Protein AF-A0AAV2BB29-F1 (afdb_monomer_lite)

Structure (mmCIF, N/CA/C/O backbone):
data_AF-A0AAV2BB29-F1
#
_entry.id   AF-A0AAV2BB29-F1
#
loop_
_atom_site.group_PDB
_atom_site.id
_atom_site.type_symbol
_atom_site.label_atom_id
_atom_site.label_alt_id
_atom_site.label_comp_id
_atom_site.label_asym_id
_atom_site.label_entity_id
_atom_site.label_seq_id
_atom_site.pdbx_PDB_ins_code
_atom_site.Cartn_x
_atom_site.Cartn_y
_atom_site.Cartn_z
_atom_site.occupancy
_atom_site.B_iso_or_equiv
_atom_site.auth_seq_id
_atom_site.auth_comp_id
_atom_site.auth_asym_id
_atom_site.auth_atom_id
_atom_site.pdbx_PDB_model_num
ATOM 1 N N . MET A 1 1 ? 27.535 -11.044 -21.512 1.00 34.28 1 MET A N 1
ATOM 2 C CA . MET A 1 1 ? 26.058 -11.058 -21.587 1.00 34.28 1 MET A CA 1
ATOM 3 C C . MET A 1 1 ? 25.574 -11.696 -20.294 1.00 34.28 1 MET A C 1
ATOM 5 O O . MET A 1 1 ? 25.872 -12.862 -20.089 1.00 34.28 1 MET A O 1
ATOM 9 N N . ILE A 1 2 ? 24.981 -10.942 -19.366 1.00 35.41 2 ILE A N 1
ATOM 10 C CA . ILE A 1 2 ? 24.492 -11.500 -18.094 1.00 35.41 2 ILE A CA 1
ATOM 11 C C . ILE A 1 2 ? 22.978 -11.338 -18.097 1.00 35.41 2 ILE A C 1
ATOM 13 O O . ILE A 1 2 ? 22.474 -10.237 -17.908 1.00 35.41 2 ILE A O 1
ATOM 17 N N . ALA A 1 3 ? 22.265 -12.432 -18.348 1.00 41.75 3 ALA A N 1
ATOM 18 C CA . ALA A 1 3 ? 20.858 -12.543 -18.003 1.00 41.75 3 ALA A CA 1
ATOM 19 C C . ALA A 1 3 ? 20.794 -13.305 -16.674 1.00 41.75 3 ALA A C 1
ATOM 21 O O . ALA A 1 3 ? 20.877 -14.530 -16.649 1.00 41.75 3 ALA A O 1
ATOM 22 N N . MET A 1 4 ? 20.719 -12.583 -15.554 1.00 41.94 4 MET A N 1
ATOM 23 C CA . MET A 1 4 ? 20.363 -13.191 -14.270 1.00 41.94 4 MET A CA 1
ATOM 24 C C . MET A 1 4 ? 18.850 -13.407 -14.274 1.00 41.94 4 MET A C 1
ATOM 26 O O . MET A 1 4 ? 18.083 -12.497 -13.971 1.00 41.94 4 MET A O 1
ATOM 30 N N . ALA A 1 5 ? 18.421 -14.602 -14.674 1.00 52.34 5 ALA A N 1
ATOM 31 C CA . ALA A 1 5 ? 17.042 -15.037 -14.508 1.00 52.34 5 ALA A CA 1
ATOM 32 C C . ALA A 1 5 ? 16.807 -15.341 -13.020 1.00 52.34 5 ALA A C 1
ATOM 34 O O . ALA A 1 5 ? 17.142 -16.421 -12.536 1.00 52.34 5 ALA A O 1
ATOM 35 N N . PHE A 1 6 ? 16.270 -14.374 -12.275 1.00 56.00 6 PHE A N 1
ATOM 36 C CA . PHE A 1 6 ? 15.734 -14.645 -10.943 1.00 56.00 6 PHE A CA 1
ATOM 37 C C . PHE A 1 6 ? 14.444 -15.448 -11.121 1.00 56.00 6 PHE A C 1
ATOM 39 O O . PHE A 1 6 ? 13.474 -14.960 -11.693 1.00 56.00 6 PHE A O 1
ATOM 46 N N . GLY A 1 7 ? 14.496 -16.719 -10.725 1.00 67.31 7 GLY A N 1
ATOM 47 C CA . GLY A 1 7 ? 13.443 -17.698 -10.963 1.00 67.31 7 GLY A CA 1
ATOM 48 C C . GLY A 1 7 ? 12.126 -17.383 -10.258 1.00 67.31 7 GLY A C 1
ATOM 49 O O . GLY A 1 7 ? 12.055 -16.609 -9.302 1.00 67.31 7 GLY A O 1
ATOM 50 N N . ASN A 1 8 ? 11.077 -18.035 -10.749 1.00 88.88 8 ASN A N 1
ATOM 51 C CA . ASN A 1 8 ? 9.743 -17.997 -10.177 1.00 88.88 8 ASN A CA 1
ATOM 52 C C . ASN A 1 8 ? 9.783 -18.407 -8.697 1.00 88.88 8 ASN A C 1
ATOM 54 O O . ASN A 1 8 ? 10.468 -19.364 -8.331 1.00 88.88 8 ASN A O 1
ATOM 58 N N . TYR A 1 9 ? 9.001 -17.732 -7.858 1.00 94.12 9 TYR A N 1
ATOM 59 C CA . TYR A 1 9 ? 8.837 -18.097 -6.455 1.00 94.12 9 TYR A CA 1
ATOM 60 C C . TYR A 1 9 ? 7.368 -18.087 -6.053 1.00 94.12 9 TYR A C 1
ATOM 62 O O . TYR A 1 9 ? 6.532 -17.409 -6.649 1.00 94.12 9 TYR A O 1
ATOM 70 N N . ALA A 1 10 ? 7.065 -18.836 -5.002 1.00 96.25 10 ALA A N 1
ATOM 71 C CA . ALA A 1 10 ? 5.779 -18.817 -4.336 1.00 96.25 10 ALA A CA 1
ATOM 72 C C . ALA A 1 10 ? 6.010 -19.051 -2.846 1.00 96.25 10 ALA A C 1
ATOM 74 O O . ALA A 1 10 ? 6.731 -19.975 -2.471 1.00 96.25 10 ALA A O 1
ATOM 75 N N . PHE A 1 11 ? 5.396 -18.236 -1.997 1.00 97.56 11 PHE A N 1
ATOM 76 C CA . PHE A 1 11 ? 5.398 -18.468 -0.558 1.00 97.56 11 PHE A CA 1
ATOM 77 C C . PHE A 1 11 ? 4.044 -18.126 0.043 1.00 97.56 11 PHE A C 1
ATOM 79 O O . PHE A 1 11 ? 3.275 -17.329 -0.497 1.00 97.56 11 PHE A O 1
ATOM 86 N N . ASN A 1 12 ? 3.762 -18.731 1.190 1.00 98.06 12 ASN A N 1
ATOM 87 C CA . ASN A 1 12 ? 2.649 -18.350 2.037 1.00 98.06 12 ASN A CA 1
ATOM 88 C C . ASN A 1 12 ? 2.961 -18.678 3.499 1.00 98.06 12 ASN A C 1
ATOM 90 O O . ASN A 1 12 ? 3.695 -19.624 3.780 1.00 98.06 12 ASN A O 1
ATOM 94 N N . TYR A 1 13 ? 2.417 -17.885 4.415 1.00 98.12 13 TYR A N 1
ATOM 95 C CA . TYR A 1 13 ? 2.442 -18.165 5.847 1.00 98.12 13 TYR A CA 1
ATOM 96 C C . TYR A 1 13 ? 1.194 -17.602 6.527 1.00 98.12 13 TYR A C 1
ATOM 98 O O . TYR A 1 13 ? 0.561 -16.667 6.029 1.00 98.12 13 TYR A O 1
ATOM 106 N N . GLY A 1 14 ? 0.879 -18.150 7.700 1.00 97.38 14 GLY A N 1
ATOM 107 C CA . GLY A 1 14 ? -0.168 -17.665 8.590 1.00 97.38 14 GLY A CA 1
ATOM 108 C C . GLY A 1 14 ? 0.278 -17.763 10.047 1.00 97.38 14 GLY A C 1
ATOM 109 O O . GLY A 1 14 ? 0.838 -18.775 10.458 1.00 97.38 14 GLY A O 1
ATOM 110 N N . ILE A 1 15 ? 0.031 -16.710 10.815 1.00 97.62 15 ILE A N 1
ATOM 111 C CA . ILE A 1 15 ? 0.336 -16.585 12.239 1.00 97.62 15 ILE A CA 1
ATOM 112 C C . ILE A 1 15 ? -0.990 -16.443 12.980 1.00 97.62 15 ILE A C 1
ATOM 114 O O . ILE A 1 15 ? -1.862 -15.683 12.555 1.00 97.62 15 ILE A O 1
ATOM 118 N N . LYS A 1 16 ? -1.125 -17.168 14.088 1.00 96.50 16 LYS A N 1
ATOM 119 C CA . LYS A 1 16 ? -2.191 -17.002 15.078 1.00 96.50 16 LYS A CA 1
ATOM 120 C C . LYS A 1 16 ? -1.518 -16.810 16.428 1.00 96.50 16 LYS A C 1
ATOM 122 O O . LYS A 1 16 ? -0.671 -17.623 16.788 1.00 96.50 16 LYS A O 1
ATOM 127 N N . ASP A 1 17 ? -1.867 -15.752 17.144 1.00 93.56 17 ASP A N 1
ATOM 128 C CA . ASP A 1 17 ? -1.231 -15.407 18.425 1.00 93.56 17 ASP A CA 1
ATOM 129 C C . ASP A 1 17 ? -1.767 -16.216 19.623 1.00 93.56 17 ASP A C 1
ATOM 131 O O . ASP A 1 17 ? -1.232 -16.129 20.723 1.00 93.56 17 ASP A O 1
ATOM 135 N N . GLY A 1 18 ? -2.821 -17.011 19.410 1.00 92.31 18 GLY A N 1
ATOM 136 C CA . GLY A 1 18 ? -3.502 -17.789 20.447 1.00 92.31 18 GLY A CA 1
ATOM 137 C C . GLY A 1 18 ? -4.554 -17.005 21.240 1.00 92.31 18 GLY A C 1
ATOM 138 O O . GLY A 1 18 ? -5.350 -17.624 21.941 1.00 92.31 18 GLY A O 1
ATOM 139 N N . LEU A 1 19 ? -4.610 -15.680 21.088 1.00 92.88 19 LEU A N 1
ATOM 140 C CA . LEU A 1 19 ? -5.618 -14.796 21.680 1.00 92.88 19 LEU A CA 1
ATOM 141 C C . LEU A 1 19 ? -6.751 -14.476 20.695 1.00 92.88 19 LEU A C 1
ATOM 143 O O . LEU A 1 19 ? -7.840 -14.097 21.112 1.00 92.88 19 LEU A O 1
ATOM 147 N N . GLY A 1 20 ? -6.523 -14.681 19.398 1.00 91.00 20 GLY A N 1
ATOM 148 C CA . GLY A 1 20 ? -7.528 -14.533 18.345 1.00 91.00 20 GLY A CA 1
ATOM 149 C C . GLY A 1 20 ? -7.071 -13.655 17.186 1.00 91.00 20 GLY A C 1
ATOM 150 O O . GLY A 1 20 ? -7.707 -13.688 16.131 1.00 91.00 20 GLY A O 1
ATOM 151 N N . ALA A 1 21 ? -5.955 -12.932 17.329 1.00 96.94 21 ALA A N 1
ATOM 152 C CA . ALA A 1 21 ? -5.396 -12.159 16.234 1.00 96.94 21 ALA A CA 1
ATOM 153 C C . ALA A 1 21 ? -4.692 -13.078 15.229 1.00 96.94 21 ALA A C 1
ATOM 155 O O . ALA A 1 21 ? -4.048 -14.080 15.573 1.00 96.94 21 ALA A O 1
ATOM 156 N N . THR A 1 22 ? -4.815 -12.732 13.951 1.00 98.06 22 THR A N 1
ATOM 157 C CA . THR A 1 22 ? -4.237 -13.498 12.851 1.00 98.06 22 THR A CA 1
ATOM 158 C C . THR A 1 22 ? -3.546 -12.593 11.844 1.00 98.06 22 THR A C 1
ATOM 160 O O . THR A 1 22 ? -3.988 -11.479 11.566 1.00 98.06 22 THR A O 1
ATOM 163 N N . ASN A 1 23 ? -2.458 -13.090 11.266 1.00 97.88 23 ASN A N 1
ATOM 164 C CA . ASN A 1 23 ? -1.746 -12.428 10.182 1.00 97.88 23 ASN A CA 1
ATOM 165 C C . ASN A 1 23 ? -1.412 -13.455 9.106 1.00 97.88 23 ASN A C 1
ATOM 167 O O . ASN A 1 23 ? -0.937 -14.537 9.437 1.00 97.88 23 ASN A O 1
ATOM 171 N N . SER A 1 24 ? -1.634 -13.153 7.832 1.00 98.31 24 SER A N 1
ATOM 172 C CA . SER A 1 24 ? -1.199 -14.037 6.754 1.00 98.31 24 SER A CA 1
ATOM 173 C C . SER A 1 24 ? -0.670 -13.263 5.560 1.00 98.31 24 SER A C 1
ATOM 175 O O . SER A 1 24 ? -1.075 -12.129 5.297 1.00 98.31 24 SER A O 1
ATOM 177 N N . ARG A 1 25 ? 0.237 -13.893 4.814 1.00 98.50 25 ARG A N 1
ATOM 178 C CA . ARG A 1 25 ? 0.701 -13.400 3.518 1.00 98.50 25 ARG A CA 1
ATOM 179 C C . ARG A 1 25 ? 0.834 -14.564 2.557 1.00 98.50 25 ARG A C 1
ATOM 181 O O . ARG A 1 25 ? 1.309 -15.627 2.944 1.00 98.50 25 ARG A O 1
ATOM 188 N N . ALA A 1 26 ? 0.472 -14.337 1.306 1.00 98.38 26 ALA A N 1
ATOM 189 C CA . ALA A 1 26 ? 0.782 -15.221 0.196 1.00 98.38 26 ALA A CA 1
ATOM 190 C C . ALA A 1 26 ? 1.258 -14.378 -0.983 1.00 98.38 26 ALA A C 1
ATOM 192 O O . ALA A 1 26 ? 0.691 -13.324 -1.252 1.00 98.38 26 ALA A O 1
ATOM 193 N N . GLU A 1 27 ? 2.292 -14.819 -1.685 1.00 98.31 27 GLU A N 1
ATOM 194 C CA . GLU A 1 27 ? 2.804 -14.117 -2.857 1.00 98.31 27 GLU A CA 1
ATOM 195 C C . GLU A 1 27 ? 3.398 -15.110 -3.843 1.00 98.31 27 GLU A C 1
ATOM 197 O O . GLU A 1 27 ? 4.039 -16.089 -3.453 1.00 98.31 27 GLU A O 1
ATOM 202 N N . VAL A 1 28 ? 3.195 -14.834 -5.125 1.00 97.25 28 VAL A N 1
ATOM 203 C CA . VAL A 1 28 ? 3.894 -15.506 -6.212 1.00 97.25 28 VAL A CA 1
ATOM 204 C C . VAL A 1 28 ? 4.577 -14.466 -7.084 1.00 97.25 28 VAL A C 1
ATOM 206 O O . VAL A 1 28 ? 3.997 -13.414 -7.371 1.00 97.25 28 VAL A O 1
ATOM 209 N N . GLY A 1 29 ? 5.799 -14.774 -7.501 1.00 96.12 29 GLY A N 1
ATOM 210 C CA . GLY A 1 29 ? 6.559 -13.990 -8.459 1.00 96.12 29 GLY A CA 1
ATOM 211 C C . GLY A 1 29 ? 7.016 -14.840 -9.635 1.00 96.12 29 GLY A C 1
ATOM 212 O O . GLY A 1 29 ? 7.245 -16.043 -9.492 1.00 96.12 29 GLY A O 1
ATOM 213 N N . ASP A 1 30 ? 7.129 -14.221 -10.804 1.00 92.31 30 ASP A N 1
ATOM 214 C CA . ASP A 1 30 ? 7.622 -14.865 -12.020 1.00 92.31 30 ASP A CA 1
ATOM 215 C C . ASP A 1 30 ? 9.003 -14.338 -12.444 1.00 92.31 30 ASP A C 1
ATOM 217 O O . ASP A 1 30 ? 9.523 -13.359 -11.901 1.00 92.31 30 ASP A O 1
ATOM 221 N N . ALA A 1 31 ? 9.593 -14.993 -13.445 1.00 90.25 31 ALA A N 1
ATOM 222 C CA . ALA A 1 31 ? 10.888 -14.618 -14.011 1.00 90.25 31 ALA A CA 1
ATOM 223 C C . ALA A 1 31 ? 10.908 -13.239 -14.705 1.00 90.25 31 ALA A C 1
ATOM 225 O O . ALA A 1 31 ? 11.985 -12.715 -14.983 1.00 90.25 31 ALA A O 1
ATOM 226 N N . HIS A 1 32 ? 9.746 -12.633 -14.969 1.00 89.12 32 HIS A N 1
ATOM 227 C CA . HIS A 1 32 ? 9.625 -11.289 -15.546 1.00 89.12 32 HIS A CA 1
ATOM 228 C C . HIS A 1 32 ? 9.509 -10.210 -14.464 1.00 89.12 32 HIS A C 1
ATOM 230 O O . HIS A 1 32 ? 9.143 -9.072 -14.754 1.00 89.12 32 HIS A O 1
ATOM 236 N N . ALA A 1 33 ? 9.820 -10.562 -13.213 1.00 88.31 33 ALA A N 1
ATOM 237 C CA . ALA A 1 33 ? 9.687 -9.694 -12.057 1.00 88.31 33 ALA A CA 1
ATOM 238 C C . ALA A 1 33 ? 8.249 -9.192 -11.832 1.00 88.31 33 ALA A C 1
ATOM 240 O O . ALA A 1 33 ? 8.074 -8.176 -11.150 1.00 88.31 33 ALA A O 1
ATOM 241 N N . ASN A 1 34 ? 7.229 -9.908 -12.316 1.00 94.69 34 ASN A N 1
ATOM 242 C CA . ASN A 1 34 ? 5.854 -9.665 -11.898 1.00 94.69 34 ASN A CA 1
ATOM 243 C C . ASN A 1 34 ? 5.615 -10.327 -10.541 1.00 94.69 34 ASN A C 1
ATOM 245 O O . ASN A 1 34 ? 6.155 -11.399 -10.264 1.00 94.69 34 ASN A O 1
ATOM 249 N N . LYS A 1 35 ? 4.797 -9.702 -9.693 1.00 96.75 35 LYS A N 1
ATOM 250 C CA . LYS A 1 35 ? 4.389 -10.233 -8.388 1.00 96.75 35 LYS A CA 1
ATOM 251 C C . LYS A 1 35 ? 2.893 -10.069 -8.213 1.00 96.75 35 LYS A C 1
ATOM 253 O O . LYS A 1 35 ? 2.339 -9.023 -8.546 1.00 96.75 35 LYS A O 1
ATOM 258 N N . LYS A 1 36 ? 2.245 -11.066 -7.627 1.00 97.75 36 LYS A N 1
ATOM 259 C CA . LYS A 1 36 ? 0.875 -10.942 -7.124 1.00 97.75 36 LYS A CA 1
ATOM 260 C C . LYS A 1 36 ? 0.775 -11.598 -5.763 1.00 97.75 36 LYS A C 1
ATOM 262 O O . LYS A 1 36 ? 1.371 -12.651 -5.536 1.00 97.75 36 LYS A O 1
ATOM 267 N N . GLY A 1 37 ? 0.012 -10.999 -4.869 1.00 98.25 37 GLY A N 1
ATOM 268 C CA . GLY A 1 37 ? -0.097 -11.526 -3.525 1.00 98.25 37 GLY A CA 1
ATOM 269 C C . GLY A 1 37 ? -1.264 -10.969 -2.745 1.00 98.25 37 GLY A C 1
ATOM 270 O O . GLY A 1 37 ? -2.008 -10.098 -3.199 1.00 98.25 37 GLY A O 1
ATOM 271 N N . THR A 1 38 ? -1.412 -11.528 -1.557 1.00 98.44 38 THR A N 1
ATOM 272 C CA . THR A 1 38 ? -2.426 -11.160 -0.586 1.00 98.44 38 THR A CA 1
ATOM 273 C C . THR A 1 38 ? -1.792 -11.016 0.781 1.00 98.44 38 THR A C 1
ATOM 275 O O . THR A 1 38 ? -0.954 -11.833 1.164 1.00 98.44 38 THR A O 1
ATOM 278 N N . TYR A 1 39 ? -2.240 -10.027 1.539 1.00 98.25 39 TYR A N 1
ATOM 279 C CA . TYR A 1 39 ? -1.898 -9.850 2.943 1.00 98.25 39 TYR A CA 1
ATOM 280 C C . TYR A 1 39 ? -3.173 -9.700 3.769 1.00 98.25 39 TYR A C 1
ATOM 282 O O . TYR A 1 39 ? -4.084 -8.989 3.345 1.00 98.25 39 TYR A O 1
ATOM 290 N N . THR A 1 40 ? -3.254 -10.347 4.930 1.00 98.12 40 THR A N 1
ATOM 291 C CA . THR A 1 40 ? -4.390 -10.209 5.847 1.00 98.12 40 THR A CA 1
ATOM 292 C C . THR A 1 40 ? -3.928 -9.959 7.272 1.00 98.12 40 THR A C 1
ATOM 294 O O . THR A 1 40 ? -3.038 -10.648 7.759 1.00 98.12 40 THR A O 1
ATOM 297 N N . ILE A 1 41 ? -4.603 -9.049 7.964 1.00 97.44 41 ILE A N 1
ATOM 298 C CA . ILE A 1 41 ? -4.564 -8.906 9.421 1.00 97.44 41 ILE A CA 1
ATOM 299 C C . ILE A 1 41 ? -6.002 -9.015 9.914 1.00 97.44 41 ILE A C 1
ATOM 301 O O . ILE A 1 41 ? -6.885 -8.388 9.333 1.00 97.44 41 ILE A O 1
ATOM 305 N N . ALA A 1 42 ? -6.232 -9.783 10.970 1.00 97.56 42 ALA A N 1
ATOM 306 C CA . ALA A 1 42 ? -7.437 -9.689 11.782 1.00 97.56 42 ALA A CA 1
ATOM 307 C C . ALA A 1 42 ? -7.023 -9.555 13.246 1.00 97.56 42 ALA A C 1
ATOM 309 O O . ALA A 1 42 ? -6.132 -10.271 13.699 1.00 97.56 42 ALA A O 1
ATOM 310 N N . ASP A 1 43 ? -7.645 -8.629 13.953 1.00 97.25 43 ASP A N 1
ATOM 311 C CA . ASP A 1 43 ? -7.411 -8.338 15.359 1.00 97.25 43 ASP A CA 1
ATOM 312 C C . ASP A 1 43 ? -8.533 -8.955 16.209 1.00 97.25 43 ASP A C 1
ATOM 314 O O . ASP A 1 43 ? -9.601 -9.319 15.703 1.00 97.25 43 ASP A O 1
ATOM 318 N N . ILE A 1 44 ? -8.293 -9.092 17.509 1.00 96.19 44 ILE A N 1
ATOM 319 C CA . ILE A 1 44 ? -9.212 -9.751 18.448 1.00 96.19 44 ILE A CA 1
ATOM 320 C C . ILE A 1 44 ? -10.545 -9.003 18.600 1.00 96.19 44 ILE A C 1
ATOM 322 O O . ILE A 1 44 ? -11.575 -9.606 18.891 1.00 96.19 44 ILE A O 1
ATOM 326 N N . ASP A 1 45 ? -10.540 -7.693 18.361 1.00 94.56 45 ASP A N 1
ATOM 327 C CA . ASP A 1 45 ? -11.720 -6.826 18.420 1.00 94.56 45 ASP A CA 1
ATOM 328 C C . ASP A 1 45 ? -12.585 -6.872 17.142 1.00 94.56 45 ASP A C 1
ATOM 330 O O . ASP A 1 45 ? -13.558 -6.127 17.017 1.00 94.56 45 ASP A O 1
ATOM 334 N N . GLY A 1 46 ? -12.253 -7.750 16.189 1.00 94.56 46 GLY A N 1
ATOM 335 C CA . GLY A 1 46 ? -12.980 -7.916 14.931 1.00 94.56 46 GLY A CA 1
ATOM 336 C C . GLY A 1 46 ? -12.564 -6.938 13.831 1.00 94.56 46 GLY A C 1
ATOM 337 O O . GLY A 1 46 ? -13.110 -7.006 12.721 1.00 94.56 46 GLY A O 1
ATOM 338 N N . ARG A 1 47 ? -11.591 -6.048 14.080 1.00 97.38 47 ARG A N 1
ATOM 339 C CA . ARG A 1 47 ? -10.961 -5.277 13.003 1.00 97.38 47 ARG A CA 1
ATOM 340 C C . ARG A 1 47 ? -10.178 -6.205 12.086 1.00 97.38 47 ARG A C 1
ATOM 342 O O . ARG A 1 47 ? -9.503 -7.129 12.525 1.00 97.38 47 ARG A O 1
ATOM 349 N N . ALA A 1 48 ? -10.257 -5.952 10.793 1.00 97.44 48 ALA A N 1
ATOM 350 C CA . ALA A 1 48 ? -9.612 -6.742 9.774 1.00 97.44 48 ALA A CA 1
ATOM 351 C C . ALA A 1 48 ? -9.231 -5.881 8.575 1.00 97.44 48 ALA A C 1
ATOM 353 O O . ALA A 1 48 ? -9.965 -4.984 8.150 1.00 97.44 48 ALA A O 1
ATOM 354 N N . ARG A 1 49 ? -8.093 -6.231 7.982 1.00 98.00 49 ARG A N 1
ATOM 355 C CA . ARG A 1 49 ? -7.604 -5.689 6.723 1.00 98.00 49 ARG A CA 1
ATOM 356 C C . ARG A 1 49 ? -7.181 -6.829 5.817 1.00 98.00 49 ARG A C 1
ATOM 358 O O . ARG A 1 49 ? -6.421 -7.702 6.222 1.00 98.00 49 ARG A O 1
ATOM 365 N N . ARG A 1 50 ? -7.602 -6.772 4.559 1.00 98.00 50 ARG A N 1
ATOM 366 C CA . ARG A 1 50 ? -7.074 -7.591 3.469 1.00 98.00 50 ARG A CA 1
ATOM 367 C C . ARG A 1 50 ? -6.548 -6.693 2.362 1.00 98.00 50 ARG A C 1
ATOM 369 O O . ARG A 1 50 ? -7.243 -5.773 1.950 1.00 98.00 50 ARG A O 1
ATOM 376 N N . VAL A 1 51 ? -5.356 -6.981 1.864 1.00 98.44 51 VAL A N 1
ATOM 377 C CA . VAL A 1 51 ? -4.751 -6.301 0.718 1.00 98.44 51 VAL A CA 1
ATOM 378 C C . VAL A 1 51 ? -4.525 -7.329 -0.375 1.00 98.44 51 VAL A C 1
ATOM 380 O O . VAL A 1 51 ? -3.780 -8.278 -0.159 1.00 98.44 51 VAL A O 1
ATOM 383 N N . ASP A 1 52 ? -5.150 -7.142 -1.530 1.00 98.31 52 ASP A N 1
ATOM 384 C CA . ASP A 1 52 ? -4.873 -7.896 -2.753 1.00 98.31 52 ASP A CA 1
ATOM 385 C C . ASP A 1 52 ? -4.027 -6.990 -3.667 1.00 98.3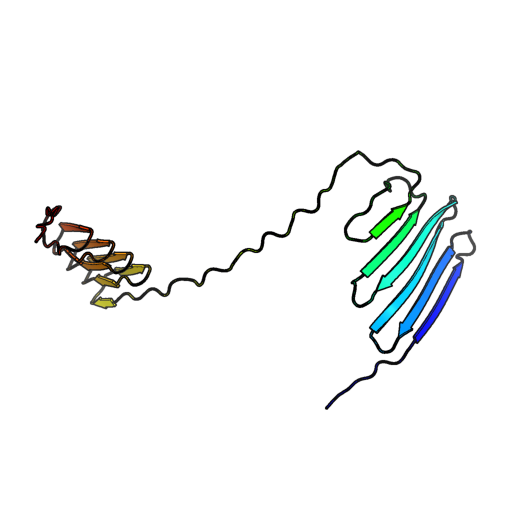1 52 ASP A C 1
ATOM 387 O O . ASP A 1 52 ? -4.439 -5.863 -3.945 1.00 98.31 52 ASP A O 1
ATOM 391 N N . TYR A 1 53 ? -2.841 -7.423 -4.104 1.00 98.19 53 TYR A N 1
ATOM 392 C CA . TYR A 1 53 ? -1.915 -6.570 -4.864 1.00 98.19 53 TYR A CA 1
ATOM 393 C C . TYR A 1 53 ? -1.301 -7.257 -6.083 1.00 98.19 53 TYR A C 1
ATOM 395 O O . TYR A 1 53 ? -1.119 -8.477 -6.119 1.00 98.19 53 TYR A O 1
ATOM 403 N N . VAL A 1 54 ? -0.940 -6.435 -7.069 1.00 98.00 54 VAL A N 1
ATOM 404 C CA . VAL A 1 54 ? -0.192 -6.806 -8.272 1.00 98.00 54 VAL A CA 1
ATOM 405 C C . VAL A 1 54 ? 0.902 -5.772 -8.536 1.00 98.00 54 VAL A C 1
ATOM 407 O O . VAL A 1 54 ? 0.678 -4.568 -8.423 1.00 98.00 54 VAL A O 1
ATOM 410 N N . ALA A 1 55 ? 2.089 -6.249 -8.885 1.00 96.81 55 ALA A N 1
ATOM 411 C CA . ALA A 1 55 ? 3.202 -5.452 -9.374 1.00 96.81 55 ALA A CA 1
ATOM 412 C C . ALA A 1 55 ? 3.649 -6.046 -10.709 1.00 96.81 55 ALA A C 1
ATOM 414 O O . ALA A 1 55 ? 4.121 -7.180 -10.743 1.00 96.81 55 ALA A O 1
ATOM 415 N N . ASP A 1 56 ? 3.480 -5.303 -11.794 1.00 95.19 56 ASP A N 1
ATOM 416 C CA . ASP A 1 56 ? 3.849 -5.717 -13.149 1.00 95.19 56 ASP A CA 1
ATOM 417 C C . ASP A 1 56 ? 4.266 -4.490 -13.983 1.00 95.19 56 ASP A C 1
ATOM 419 O O . ASP A 1 56 ? 4.516 -3.409 -13.441 1.00 95.19 56 ASP A O 1
ATOM 423 N N . GLY A 1 57 ? 4.329 -4.639 -15.309 1.00 92.19 57 GLY A N 1
ATOM 424 C CA . GLY A 1 57 ? 4.648 -3.547 -16.236 1.00 92.19 57 GLY A CA 1
ATOM 425 C C . GLY A 1 57 ? 3.695 -2.342 -16.187 1.00 92.19 57 GLY A C 1
ATOM 426 O O . GLY A 1 57 ? 4.052 -1.278 -16.685 1.00 92.19 57 GLY A O 1
ATOM 427 N N . HIS A 1 58 ? 2.518 -2.463 -15.565 1.00 92.75 58 HIS A N 1
ATOM 428 C CA . HIS A 1 58 ? 1.583 -1.354 -15.343 1.00 92.75 58 HIS A CA 1
ATOM 429 C C . HIS A 1 58 ? 1.768 -0.676 -13.975 1.00 92.75 58 HIS A C 1
ATOM 431 O O . HIS A 1 58 ? 0.948 0.154 -13.580 1.00 92.75 58 HIS A O 1
ATOM 437 N N . GLY A 1 59 ? 2.833 -1.017 -13.245 1.00 94.38 59 GLY A N 1
ATOM 438 C CA . GLY A 1 59 ? 3.125 -0.496 -11.916 1.00 94.38 59 GLY A CA 1
ATOM 439 C C . GLY A 1 59 ? 2.462 -1.295 -10.792 1.00 94.38 59 GLY A C 1
ATOM 440 O O . GLY A 1 59 ? 1.890 -2.369 -10.993 1.00 94.38 59 GLY A O 1
ATOM 441 N N . PHE A 1 60 ? 2.572 -0.768 -9.573 1.00 96.44 60 PHE A N 1
ATOM 442 C CA . PHE A 1 60 ? 1.977 -1.370 -8.383 1.00 96.44 60 PHE A CA 1
ATOM 443 C C . PHE A 1 60 ? 0.519 -0.935 -8.227 1.00 96.44 60 PHE A C 1
ATOM 445 O O . PHE A 1 60 ? 0.216 0.257 -8.236 1.00 96.44 60 PHE A O 1
ATOM 452 N N . ARG A 1 61 ? -0.379 -1.904 -8.058 1.00 97.62 61 ARG A N 1
ATOM 453 C CA . ARG A 1 61 ? -1.812 -1.692 -7.824 1.00 97.62 61 ARG A CA 1
ATOM 454 C C . ARG A 1 61 ? -2.262 -2.560 -6.663 1.00 97.62 61 ARG A C 1
ATOM 456 O O . ARG A 1 61 ? -1.862 -3.722 -6.565 1.00 97.62 61 ARG A O 1
ATOM 463 N N . ALA A 1 62 ? -3.120 -2.015 -5.810 1.00 97.38 62 ALA A N 1
ATOM 464 C CA . ALA A 1 62 ? -3.628 -2.727 -4.646 1.00 97.38 62 ALA A CA 1
ATOM 465 C C . ALA A 1 62 ? -5.114 -2.453 -4.415 1.00 97.38 62 ALA A C 1
ATOM 467 O O . ALA A 1 62 ? -5.617 -1.369 -4.691 1.00 97.38 62 ALA A O 1
ATOM 468 N N . THR A 1 63 ? -5.814 -3.438 -3.870 1.00 97.69 63 THR A N 1
ATOM 469 C CA . THR A 1 63 ? -7.155 -3.285 -3.307 1.00 97.69 63 THR A CA 1
ATOM 470 C C . THR A 1 63 ? -7.089 -3.630 -1.830 1.00 97.69 63 THR A C 1
ATOM 472 O O . THR A 1 63 ? -6.769 -4.758 -1.463 1.00 97.69 63 THR A O 1
ATOM 475 N N . VAL A 1 64 ? -7.388 -2.656 -0.981 1.00 97.56 64 VAL A N 1
ATOM 476 C CA . VAL A 1 64 ? -7.447 -2.779 0.472 1.00 97.56 64 VAL A CA 1
ATOM 477 C C . VAL A 1 64 ? -8.909 -2.874 0.881 1.00 97.56 64 VAL A C 1
ATOM 479 O O . VAL A 1 64 ? -9.686 -1.967 0.613 1.00 97.56 64 VAL A O 1
ATOM 482 N N . LYS A 1 65 ? -9.290 -3.952 1.556 1.00 97.19 65 LYS A N 1
ATOM 483 C CA . LYS A 1 65 ? -10.594 -4.122 2.204 1.00 97.19 65 LYS A CA 1
ATOM 484 C C . LYS A 1 65 ? -10.372 -4.015 3.702 1.00 97.19 65 LYS A C 1
ATOM 486 O O . LYS A 1 65 ? -9.583 -4.790 4.238 1.00 97.19 65 LYS A O 1
ATOM 491 N N . THR A 1 66 ? -11.004 -3.052 4.360 1.00 96.88 66 THR A N 1
ATOM 492 C CA . THR A 1 66 ? -10.747 -2.748 5.774 1.00 96.88 66 THR A CA 1
ATOM 493 C C . THR A 1 66 ? -12.019 -2.305 6.489 1.00 96.88 66 THR A C 1
ATOM 495 O O . THR A 1 66 ? -12.863 -1.649 5.889 1.00 96.88 66 THR A O 1
ATOM 498 N N . ASN A 1 67 ? -12.159 -2.653 7.767 1.00 94.94 67 ASN A N 1
ATOM 499 C CA . ASN A 1 67 ? -13.173 -2.105 8.681 1.00 94.94 67 ASN A CA 1
ATOM 500 C C . ASN A 1 67 ? -12.521 -1.352 9.856 1.00 94.94 67 ASN A C 1
ATOM 502 O O . ASN A 1 67 ? -13.126 -1.200 10.913 1.00 94.94 67 ASN A O 1
ATOM 506 N N . GLU A 1 68 ? -11.279 -0.895 9.693 1.00 91.88 68 GLU A N 1
ATOM 507 C CA . GLU A 1 68 ? -10.587 -0.103 10.708 1.00 91.88 68 GLU A CA 1
ATOM 508 C C . GLU A 1 68 ? -11.135 1.338 10.775 1.00 91.88 68 GLU A C 1
ATOM 510 O O . GLU A 1 68 ? -11.183 2.019 9.740 1.00 91.88 68 GLU A O 1
ATOM 515 N N . PRO A 1 69 ? -11.516 1.839 11.966 1.00 89.81 69 PRO A N 1
ATOM 516 C CA . PRO A 1 69 ? -11.939 3.225 12.143 1.00 89.81 69 PRO A CA 1
ATOM 517 C C . PRO A 1 69 ? -10.912 4.223 11.596 1.00 89.81 69 PRO A C 1
ATOM 519 O O . PRO A 1 69 ? -9.706 4.036 11.741 1.00 89.81 69 PRO A O 1
ATOM 522 N N . GLY A 1 70 ? -11.392 5.295 10.962 1.00 87.81 70 GLY A N 1
ATOM 523 C CA . GLY A 1 70 ? -10.530 6.314 10.350 1.00 87.81 70 GLY A CA 1
ATOM 524 C C . GLY A 1 70 ? -10.034 5.976 8.938 1.00 87.81 70 GLY A C 1
ATOM 525 O O . GLY A 1 70 ? -9.322 6.781 8.343 1.00 87.81 70 GLY A O 1
ATOM 526 N N . THR A 1 71 ? -10.428 4.835 8.361 1.00 87.81 71 THR A N 1
ATOM 527 C CA . THR A 1 71 ? -10.148 4.518 6.951 1.00 87.81 71 THR A CA 1
ATOM 528 C C . THR A 1 71 ? -11.330 4.903 6.068 1.00 87.81 71 THR A C 1
ATOM 530 O O . THR A 1 71 ? -12.368 4.263 6.112 1.00 87.81 71 THR A O 1
ATOM 533 N N . ALA A 1 72 ? -11.202 5.948 5.257 1.00 89.25 72 ALA A N 1
ATOM 534 C CA . ALA A 1 72 ? -12.242 6.340 4.309 1.00 89.25 72 ALA A CA 1
ATOM 535 C C . ALA A 1 72 ? -12.163 5.538 3.004 1.00 89.25 72 ALA A C 1
ATOM 537 O O . ALA A 1 72 ? -11.063 5.249 2.519 1.00 89.25 72 ALA A O 1
ATOM 538 N N . ALA A 1 73 ? -13.314 5.258 2.387 1.00 88.81 73 ALA A N 1
ATOM 539 C CA . ALA A 1 73 ? -13.335 4.775 1.009 1.00 88.81 73 ALA A CA 1
ATOM 540 C C . ALA A 1 73 ? -12.663 5.800 0.075 1.00 88.81 73 ALA A C 1
ATOM 542 O O . ALA A 1 73 ? -13.022 6.978 0.074 1.00 88.81 73 ALA A O 1
ATOM 543 N N . SER A 1 74 ? -11.651 5.374 -0.681 1.00 89.00 74 SER A N 1
ATOM 544 C CA . SER A 1 74 ? -10.836 6.266 -1.517 1.00 89.00 74 SER A CA 1
ATOM 545 C C . SER A 1 74 ? -10.054 5.488 -2.583 1.00 89.00 74 SER A C 1
ATOM 547 O O . SER A 1 74 ? -9.959 4.264 -2.518 1.00 89.00 74 SER A O 1
ATOM 549 N N . ALA A 1 75 ? -9.507 6.187 -3.581 1.00 90.06 75 ALA A N 1
ATOM 550 C CA . ALA A 1 75 ? -8.716 5.593 -4.665 1.00 90.06 75 ALA A CA 1
ATOM 551 C C . ALA A 1 75 ? -7.384 6.338 -4.929 1.00 90.06 75 ALA A C 1
ATOM 553 O O . ALA A 1 75 ? -7.117 6.731 -6.069 1.00 90.06 75 ALA A O 1
ATOM 554 N N . PRO A 1 76 ? -6.552 6.618 -3.905 1.00 85.12 76 PRO A N 1
ATOM 555 C CA . PRO A 1 76 ? -5.298 7.336 -4.110 1.00 85.12 76 PRO A CA 1
ATOM 556 C C . PRO A 1 76 ? -4.298 6.488 -4.905 1.00 85.12 76 PRO A C 1
ATOM 558 O O . PRO A 1 76 ? -4.123 5.309 -4.618 1.00 85.12 76 PRO A O 1
ATOM 561 N N . ALA A 1 77 ? -3.602 7.100 -5.869 1.00 83.38 77 ALA A N 1
ATOM 562 C CA . ALA A 1 77 ? -2.395 6.551 -6.503 1.00 83.38 77 ALA A CA 1
ATOM 563 C C . ALA A 1 77 ? -2.453 5.033 -6.822 1.00 83.38 77 ALA A C 1
ATOM 565 O O . ALA A 1 77 ? -1.575 4.273 -6.426 1.00 83.38 77 ALA A O 1
ATOM 566 N N . ALA A 1 78 ? -3.504 4.594 -7.529 1.00 84.94 78 ALA A N 1
ATOM 567 C CA . ALA A 1 78 ? -3.731 3.201 -7.948 1.00 84.94 78 ALA A CA 1
ATOM 568 C C . ALA A 1 78 ? -3.956 2.165 -6.816 1.00 84.94 78 ALA A C 1
ATOM 570 O O . ALA A 1 78 ? -3.977 0.955 -7.068 1.00 84.94 78 ALA A O 1
ATOM 571 N N . ALA A 1 79 ? -4.187 2.627 -5.586 1.00 90.62 79 ALA A N 1
ATOM 572 C CA . ALA A 1 79 ? -4.664 1.827 -4.468 1.00 90.62 79 ALA A CA 1
ATOM 573 C C . ALA A 1 79 ? -6.152 2.109 -4.215 1.00 90.62 79 ALA A C 1
ATOM 575 O O . ALA A 1 79 ? -6.539 3.234 -3.916 1.00 90.62 79 ALA A O 1
ATOM 576 N N . LEU A 1 80 ? -6.994 1.082 -4.313 1.00 93.38 80 LEU A N 1
ATOM 577 C CA . LEU A 1 80 ? -8.410 1.163 -3.958 1.00 93.38 80 LEU A CA 1
ATOM 578 C C . LEU A 1 80 ? -8.585 0.813 -2.482 1.00 93.38 80 LEU A C 1
ATOM 580 O O . LEU A 1 80 ? -8.241 -0.293 -2.075 1.00 93.38 80 LEU A O 1
ATOM 584 N N . ILE A 1 81 ? -9.147 1.719 -1.688 1.00 94.12 81 ILE A N 1
ATOM 585 C CA . ILE A 1 81 ? -9.516 1.482 -0.291 1.00 94.12 81 ILE A CA 1
ATOM 586 C C . ILE A 1 81 ? -11.032 1.285 -0.219 1.00 94.12 81 ILE A C 1
ATOM 588 O O . ILE A 1 81 ? -11.802 2.226 -0.395 1.00 94.12 81 ILE A O 1
ATOM 592 N N . ALA A 1 82 ? -11.464 0.056 0.048 1.00 93.19 82 ALA A N 1
ATOM 593 C CA . ALA A 1 82 ? -12.843 -0.312 0.336 1.00 93.19 82 ALA A CA 1
ATOM 594 C C . ALA A 1 82 ? -13.043 -0.368 1.857 1.00 93.19 82 ALA A C 1
ATOM 596 O O . ALA A 1 82 ? -12.507 -1.253 2.531 1.00 93.19 82 ALA A O 1
ATOM 597 N N . SER A 1 83 ? -13.811 0.585 2.381 1.00 90.94 83 SER A N 1
ATOM 598 C CA . SER A 1 83 ? -14.101 0.732 3.806 1.00 90.94 83 SER A CA 1
ATOM 599 C C . SER A 1 83 ? -15.565 1.121 4.032 1.00 90.94 83 SER A C 1
ATOM 601 O O . SER A 1 83 ? -16.113 1.856 3.207 1.00 90.94 83 SER A O 1
ATOM 603 N N . PRO A 1 84 ? -16.207 0.665 5.127 1.00 86.81 84 PRO A N 1
ATOM 604 C CA . PRO A 1 84 ? -17.555 1.098 5.486 1.00 86.81 84 PRO A CA 1
ATOM 605 C C . PRO A 1 84 ? -17.606 2.537 6.025 1.00 86.81 84 PRO A C 1
ATOM 607 O O . PRO A 1 84 ? -18.696 3.091 6.147 1.00 86.81 84 PRO A O 1
ATOM 610 N N . TYR A 1 85 ? -16.468 3.151 6.367 1.00 85.00 85 TYR A N 1
ATOM 611 C CA . TYR A 1 85 ? -16.455 4.523 6.873 1.00 85.00 85 TYR A CA 1
ATOM 612 C C . TYR A 1 85 ? -16.445 5.532 5.720 1.00 85.00 85 TYR A C 1
ATOM 614 O O . TYR A 1 85 ? -15.612 5.470 4.810 1.00 85.00 85 TYR A O 1
ATOM 622 N N . ALA A 1 86 ? -17.369 6.492 5.777 1.00 70.56 86 ALA A N 1
ATOM 623 C CA . ALA A 1 86 ? -17.371 7.637 4.879 1.00 70.56 86 ALA A CA 1
ATOM 624 C C . ALA A 1 86 ? -16.170 8.545 5.191 1.00 70.56 86 ALA A C 1
ATOM 626 O O . ALA A 1 86 ? -15.902 8.853 6.353 1.00 70.56 86 ALA A O 1
ATOM 627 N N . GLY A 1 87 ? -15.441 8.970 4.160 1.00 63.56 87 GLY A N 1
ATOM 628 C CA . GLY A 1 87 ? -14.423 10.007 4.320 1.00 63.56 87 GLY A CA 1
ATOM 629 C C . GLY A 1 87 ? -15.029 11.402 4.433 1.00 63.56 87 GLY A C 1
ATOM 630 O O . GLY A 1 87 ? -16.157 11.613 3.983 1.00 63.56 87 GLY A O 1
ATOM 631 N N . PRO A 1 88 ? -14.274 12.390 4.944 1.00 57.31 88 PRO A N 1
ATOM 632 C CA . PRO A 1 88 ? -14.500 13.768 4.536 1.00 57.31 88 PRO A CA 1
ATOM 633 C C . PRO A 1 88 ? -14.370 13.826 3.008 1.00 57.31 88 PRO A C 1
ATOM 635 O O . PRO A 1 88 ? -13.405 13.307 2.446 1.00 57.31 88 PRO A O 1
ATOM 638 N N . VAL A 1 89 ? -15.350 14.419 2.329 1.00 43.94 89 VAL A N 1
ATOM 639 C CA . VAL A 1 89 ? -15.323 14.600 0.873 1.00 43.94 89 VAL A CA 1
ATOM 640 C C . VAL A 1 89 ? -14.191 15.574 0.537 1.00 43.94 89 VAL A C 1
ATOM 642 O O . VAL A 1 89 ? -14.342 16.785 0.662 1.00 43.94 89 VAL A O 1
ATOM 645 N N . ALA A 1 90 ? -13.033 15.046 0.155 1.00 49.12 90 ALA A N 1
ATOM 646 C CA . ALA A 1 90 ? -11.974 15.811 -0.479 1.00 49.12 90 ALA A CA 1
ATOM 647 C C . ALA A 1 90 ? -11.770 15.222 -1.872 1.00 49.12 90 ALA A C 1
ATOM 649 O O . ALA A 1 90 ? -11.261 14.110 -2.022 1.00 49.12 90 ALA A O 1
ATOM 650 N N . ASN A 1 91 ? -12.197 15.967 -2.890 1.00 38.97 91 ASN A N 1
ATOM 651 C CA . ASN A 1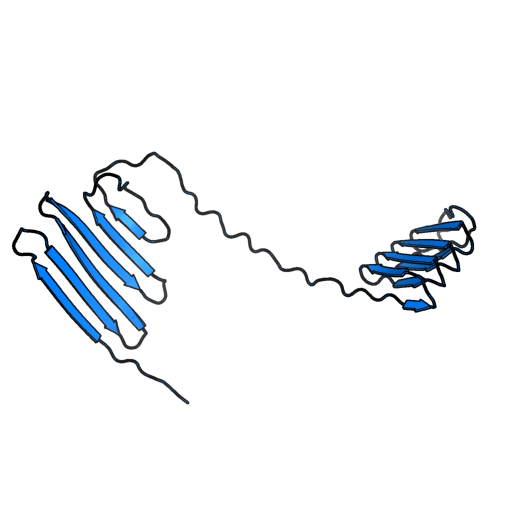 91 ? -11.844 15.695 -4.275 1.00 38.97 91 ASN A CA 1
ATOM 652 C C . ASN A 1 91 ? -10.324 15.838 -4.394 1.00 38.97 91 ASN A C 1
ATOM 654 O O . ASN A 1 91 ? -9.813 16.940 -4.569 1.00 38.97 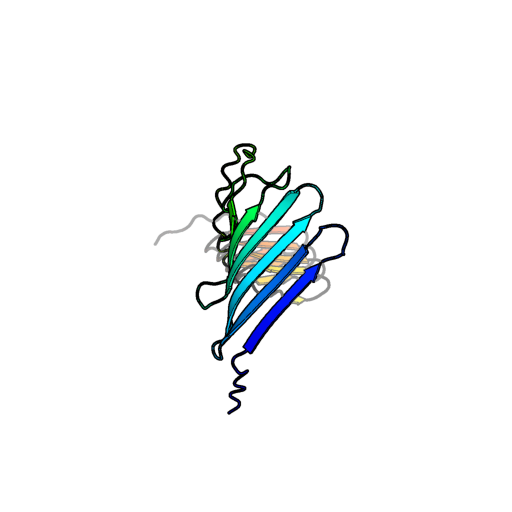91 ASN A O 1
ATOM 658 N N . HIS A 1 92 ? -9.584 14.744 -4.242 1.00 46.62 92 HIS A N 1
ATOM 659 C CA . HIS A 1 92 ? -8.163 14.742 -4.545 1.00 46.62 92 HIS A CA 1
ATOM 660 C C . HIS A 1 92 ? -8.002 14.502 -6.047 1.00 46.62 92 HIS A C 1
ATOM 662 O O . HIS A 1 92 ? -7.799 13.371 -6.493 1.00 46.62 92 HIS A O 1
ATOM 668 N N . GLU A 1 93 ? -8.136 15.569 -6.836 1.00 43.50 93 GLU A N 1
ATOM 669 C CA . GLU A 1 93 ? -7.508 15.600 -8.154 1.00 43.50 93 GLU A CA 1
ATOM 670 C C . GLU A 1 93 ? -6.000 15.493 -7.934 1.00 43.50 93 GLU A C 1
ATOM 672 O O . GLU A 1 93 ? -5.394 16.320 -7.252 1.00 43.50 93 GLU A O 1
ATOM 677 N N . ALA A 1 94 ? -5.394 14.437 -8.477 1.00 48.19 94 ALA A N 1
ATOM 678 C CA . ALA A 1 94 ? -3.947 14.346 -8.525 1.00 48.19 94 ALA A CA 1
ATOM 679 C C . ALA A 1 94 ? -3.432 15.566 -9.308 1.00 48.19 94 ALA A C 1
ATOM 681 O O . ALA A 1 94 ? -3.864 15.757 -10.450 1.00 48.19 94 ALA A O 1
ATOM 682 N N . PRO A 1 95 ? -2.534 16.397 -8.749 1.00 48.69 95 PRO A N 1
ATOM 683 C CA . PRO A 1 95 ? -1.940 17.465 -9.530 1.00 48.69 95 PRO A CA 1
ATOM 684 C C . PRO A 1 95 ? -1.202 16.820 -10.703 1.00 48.69 95 PRO A C 1
ATOM 686 O O . PRO A 1 95 ? -0.340 15.958 -10.508 1.00 48.69 95 PRO A O 1
ATOM 689 N N . ALA A 1 96 ? -1.563 17.208 -11.927 1.00 50.16 96 ALA A N 1
ATOM 690 C CA . ALA A 1 96 ? -0.788 16.853 -13.102 1.00 50.16 96 ALA A CA 1
ATOM 691 C C . ALA A 1 96 ? 0.656 17.298 -12.848 1.00 50.16 96 ALA A C 1
ATOM 693 O O . ALA A 1 96 ? 0.902 18.467 -12.543 1.00 50.16 96 ALA A O 1
ATOM 694 N N . ALA A 1 97 ? 1.604 16.363 -12.914 1.00 48.28 97 ALA A N 1
ATOM 695 C CA . ALA A 1 97 ? 3.011 16.690 -12.766 1.00 48.28 97 ALA A CA 1
ATOM 696 C C . ALA A 1 97 ? 3.376 17.705 -13.855 1.00 48.28 97 ALA A C 1
ATOM 698 O O . ALA A 1 97 ? 3.403 17.374 -15.042 1.00 48.28 97 ALA A O 1
ATOM 699 N N . ALA A 1 98 ? 3.617 18.955 -13.460 1.00 47.50 98 ALA A N 1
ATOM 700 C CA . ALA A 1 98 ? 4.143 19.953 -14.368 1.00 47.50 98 ALA A CA 1
ATOM 701 C C . ALA A 1 98 ? 5.522 19.470 -14.834 1.00 47.50 98 ALA A C 1
ATOM 703 O O . ALA A 1 98 ? 6.450 19.341 -14.034 1.00 47.50 98 ALA A O 1
ATOM 704 N N . VAL A 1 99 ? 5.655 19.183 -16.130 1.00 39.66 99 VAL A N 1
ATOM 705 C CA . VAL A 1 99 ? 6.964 19.028 -16.765 1.00 39.66 99 VAL A CA 1
ATOM 706 C C . VAL A 1 99 ? 7.661 20.382 -16.668 1.00 39.66 99 VAL A C 1
ATOM 708 O O . VAL A 1 99 ? 7.377 21.305 -17.428 1.00 39.66 99 VAL A O 1
ATOM 711 N N . VAL A 1 100 ? 8.565 20.514 -15.698 1.00 41.38 100 VAL A N 1
ATOM 712 C CA . VAL A 1 100 ? 9.504 21.633 -15.636 1.00 41.38 100 VAL A CA 1
ATOM 713 C C . VAL A 1 100 ? 10.623 21.324 -16.624 1.00 41.38 100 VAL A C 1
ATOM 715 O O . VAL A 1 100 ? 11.514 20.512 -16.359 1.00 41.38 100 VAL A O 1
ATOM 718 N N . GLY A 1 101 ? 10.560 21.958 -17.794 1.00 39.12 101 GLY A N 1
ATOM 719 C CA . GLY A 1 101 ? 11.692 22.005 -18.710 1.00 39.12 101 GLY A CA 1
ATOM 720 C C . GLY A 1 101 ? 12.870 22.678 -18.010 1.00 39.12 101 GLY A C 1
ATOM 721 O O . GLY A 1 101 ? 12.781 23.840 -17.620 1.00 39.12 101 GLY A O 1
ATOM 722 N N . HIS A 1 102 ? 13.971 21.951 -17.826 1.00 35.81 102 HIS A N 1
ATOM 723 C CA . HIS A 1 102 ? 15.218 22.551 -17.368 1.00 35.81 102 HIS A CA 1
ATOM 724 C C . HIS A 1 102 ? 15.811 23.344 -18.536 1.00 35.81 102 HIS A C 1
ATOM 726 O O . HIS A 1 102 ? 16.361 22.763 -19.472 1.00 35.81 102 HIS A O 1
ATOM 732 N N . ALA A 1 103 ? 15.664 24.669 -18.510 1.00 43.59 103 ALA A N 1
ATOM 733 C CA . ALA A 1 103 ? 16.381 25.543 -19.427 1.00 43.59 103 ALA A CA 1
ATOM 734 C C . ALA A 1 103 ? 17.879 25.510 -19.083 1.00 43.59 103 ALA A C 1
ATOM 736 O O . ALA A 1 103 ? 18.256 25.638 -17.917 1.00 43.59 103 ALA A O 1
ATOM 737 N N . ALA A 1 104 ? 18.729 25.321 -20.094 1.00 42.22 104 ALA A N 1
ATOM 738 C CA . ALA A 1 104 ? 20.177 25.361 -19.936 1.00 42.22 104 ALA A CA 1
ATOM 739 C C . ALA A 1 104 ? 20.615 26.717 -19.351 1.00 42.22 104 ALA A C 1
ATOM 741 O O . ALA A 1 104 ? 20.203 27.771 -19.837 1.00 42.22 104 ALA A O 1
ATOM 742 N N . ALA A 1 105 ? 21.443 26.688 -18.304 1.00 40.97 105 ALA A N 1
ATOM 743 C CA . ALA A 1 105 ? 21.981 27.897 -17.692 1.00 40.97 105 ALA A CA 1
ATOM 744 C C . ALA A 1 105 ? 22.911 28.634 -18.683 1.00 40.97 105 ALA A C 1
ATOM 746 O O . ALA A 1 105 ? 23.750 27.984 -19.313 1.00 40.97 105 ALA A O 1
ATOM 747 N N . PRO A 1 106 ? 22.795 29.967 -18.844 1.00 46.50 106 PRO A N 1
ATOM 748 C CA . PRO A 1 106 ? 23.662 30.719 -19.745 1.00 46.50 106 PRO A CA 1
ATOM 749 C C . PRO A 1 106 ? 25.099 30.762 -19.207 1.00 46.50 106 PRO A C 1
ATOM 751 O O . PRO A 1 106 ? 25.330 31.071 -18.039 1.00 46.50 106 PRO A O 1
ATOM 754 N N . VAL A 1 107 ? 26.068 30.473 -20.078 1.00 50.03 107 VAL A N 1
ATOM 755 C CA . VAL A 1 107 ? 27.501 30.628 -19.794 1.00 50.03 107 VAL A CA 1
ATOM 756 C C . VAL A 1 107 ? 27.862 32.110 -19.911 1.00 50.03 107 VAL A C 1
ATOM 758 O O . VAL A 1 107 ? 27.627 32.722 -20.948 1.00 50.03 107 VAL A O 1
ATOM 761 N N . ALA A 1 108 ? 28.425 32.684 -18.848 1.00 50.06 108 ALA A N 1
ATOM 762 C CA . ALA A 1 108 ? 28.888 34.069 -18.797 1.00 50.06 108 ALA A CA 1
ATOM 763 C C . ALA A 1 108 ? 30.386 34.155 -19.137 1.00 50.06 108 ALA A C 1
ATOM 765 O O . ALA A 1 108 ? 31.187 33.417 -18.563 1.00 50.06 108 ALA A O 1
ATOM 766 N N . TYR A 1 109 ? 30.779 35.075 -20.024 1.00 48.00 109 TYR A N 1
ATOM 767 C CA . TYR A 1 109 ? 32.186 35.383 -20.310 1.00 48.00 109 TYR A CA 1
ATOM 768 C C . TYR A 1 109 ? 32.472 36.858 -19.997 1.00 48.00 109 TYR A C 1
ATOM 770 O O . TYR A 1 109 ? 31.840 37.756 -20.555 1.00 48.00 109 TYR A O 1
ATOM 778 N N . GLY A 1 110 ? 33.407 37.112 -19.080 1.00 51.28 110 GLY A N 1
ATOM 779 C CA . GLY A 1 110 ? 33.828 38.453 -18.670 1.00 51.28 110 GLY A CA 1
ATOM 780 C C . GLY A 1 110 ? 35.348 38.534 -18.583 1.00 51.28 110 GLY A C 1
ATOM 781 O O . GLY A 1 110 ? 35.981 37.662 -17.989 1.00 51.28 110 GLY A O 1
ATOM 782 N N . GLY A 1 111 ? 35.933 39.565 -19.195 1.00 57.00 111 GLY A N 1
ATOM 783 C CA . GLY A 1 111 ? 37.372 39.831 -19.160 1.00 57.00 111 GLY A CA 1
ATOM 784 C C . GLY A 1 111 ? 37.674 41.059 -18.306 1.00 57.00 111 GLY A C 1
ATOM 785 O O . GLY A 1 111 ? 37.179 42.148 -18.591 1.00 57.00 111 GLY A O 1
ATOM 786 N N . VAL A 1 112 ? 38.490 40.901 -17.264 1.00 49.38 112 VAL A N 1
ATOM 787 C CA . VAL A 1 112 ? 38.920 42.008 -16.398 1.00 49.38 112 VAL A CA 1
ATOM 788 C C . VAL A 1 112 ? 40.403 42.287 -16.633 1.00 49.38 112 VAL A C 1
ATOM 790 O O . VAL A 1 112 ? 41.219 41.368 -16.591 1.00 49.38 112 VAL A O 1
ATOM 793 N N . ILE A 1 113 ? 40.766 43.557 -16.836 1.00 51.75 113 ILE A N 1
ATOM 794 C CA . ILE A 1 113 ? 42.161 44.014 -16.870 1.00 51.75 113 ILE A CA 1
ATOM 795 C C . ILE A 1 113 ? 42.380 44.947 -15.665 1.00 51.75 113 ILE A C 1
ATOM 797 O O . ILE A 1 113 ? 42.111 46.144 -15.733 1.00 51.75 113 ILE A O 1
ATOM 801 N N . GLY A 1 114 ? 42.840 44.391 -14.536 1.00 55.97 114 GLY A N 1
ATOM 802 C CA . GLY A 1 114 ? 43.063 45.112 -13.267 1.00 55.97 114 GLY A CA 1
ATOM 803 C C . GLY A 1 114 ? 42.062 44.759 -12.154 1.00 55.97 114 GLY A C 1
ATOM 804 O O . GLY A 1 114 ? 41.381 43.746 -12.231 1.00 55.97 114 GLY A O 1
ATOM 805 N N . ASN A 1 115 ? 41.966 45.573 -11.094 1.00 58.19 115 ASN A N 1
ATOM 806 C CA . ASN A 1 115 ? 41.025 45.354 -9.976 1.00 58.19 115 ASN A CA 1
ATOM 807 C C . ASN A 1 115 ? 39.621 45.908 -10.307 1.00 58.19 115 ASN A C 1
ATOM 809 O O . ASN A 1 115 ? 39.173 46.874 -9.695 1.00 58.19 115 ASN A O 1
ATOM 813 N N . GLY A 1 116 ? 38.996 45.396 -11.368 1.00 57.97 116 GLY A N 1
ATOM 814 C CA . GLY A 1 116 ? 37.646 45.765 -11.825 1.00 57.97 116 GLY A CA 1
ATOM 815 C C . GLY A 1 116 ? 36.707 44.557 -11.865 1.00 57.97 116 GLY A C 1
ATOM 816 O O . GLY A 1 116 ? 37.119 43.442 -11.548 1.00 57.97 116 GLY A O 1
ATOM 817 N N . ALA A 1 117 ? 35.448 44.749 -12.266 1.00 69.44 117 ALA A N 1
ATOM 818 C CA . ALA A 1 117 ? 34.495 43.645 -12.419 1.00 69.44 117 ALA A CA 1
ATOM 819 C C . ALA A 1 117 ? 33.728 43.726 -13.745 1.00 69.44 117 ALA A C 1
ATOM 821 O O . ALA A 1 117 ? 33.266 44.786 -14.163 1.00 69.44 117 ALA A O 1
ATOM 822 N N . ALA A 1 118 ? 33.614 42.585 -14.420 1.00 62.00 118 ALA A N 1
ATOM 823 C CA . ALA A 1 118 ? 33.010 42.478 -15.739 1.00 62.00 118 ALA A CA 1
ATOM 824 C C . ALA A 1 118 ? 32.022 41.310 -15.783 1.00 62.00 118 ALA A C 1
ATOM 826 O O . ALA A 1 118 ? 32.378 40.202 -15.382 1.00 62.00 118 ALA A O 1
ATOM 827 N N . LEU A 1 119 ? 30.802 41.544 -16.277 1.00 67.31 119 LEU A N 1
ATOM 828 C CA . LEU A 1 119 ? 29.747 40.528 -16.359 1.00 67.31 119 LEU A CA 1
ATOM 829 C C . LEU A 1 119 ? 29.090 40.502 -17.745 1.00 67.31 119 LEU A C 1
ATOM 831 O O . LEU A 1 119 ? 28.612 41.522 -18.236 1.00 67.31 119 LEU A O 1
ATOM 835 N N . GLY A 1 120 ? 29.026 39.318 -18.352 1.00 62.91 120 GLY A N 1
ATOM 836 C CA . GLY A 1 120 ? 28.263 39.053 -19.572 1.00 62.91 120 GLY A CA 1
ATOM 837 C C . GLY A 1 120 ? 27.089 38.120 -19.281 1.00 62.91 120 GLY A C 1
ATOM 838 O O . GLY A 1 120 ? 27.297 37.050 -18.715 1.00 62.91 120 GLY A O 1
ATOM 839 N N . LEU A 1 121 ? 25.861 38.501 -19.641 1.00 61.88 121 LEU A N 1
ATOM 840 C CA . LEU A 1 121 ? 24.672 37.644 -19.535 1.00 61.88 121 LEU A CA 1
ATOM 841 C C . LEU A 1 121 ? 24.060 37.413 -20.928 1.00 61.88 121 LEU A C 1
ATOM 843 O O . LEU A 1 121 ? 23.670 38.358 -21.620 1.00 61.88 121 LEU A O 1
ATOM 847 N N . GLY A 1 122 ? 23.947 36.142 -21.327 1.00 68.19 122 GLY A N 1
ATOM 848 C CA . GLY A 1 122 ? 23.568 35.735 -22.687 1.00 68.19 122 GLY A CA 1
ATOM 849 C C . GLY A 1 122 ? 24.794 35.582 -23.596 1.00 68.19 122 GLY A C 1
ATOM 850 O O . GLY A 1 122 ? 25.804 35.048 -23.162 1.00 68.19 122 GLY A O 1
ATOM 851 N N . HIS A 1 123 ? 24.720 36.070 -24.838 1.00 66.56 123 HIS A N 1
ATOM 852 C CA . HIS A 1 123 ? 25.869 36.215 -25.754 1.00 66.56 123 HIS A CA 1
ATOM 853 C C . HIS A 1 123 ? 26.592 37.574 -25.581 1.00 66.56 123 HIS A C 1
ATOM 855 O O . HIS A 1 123 ? 27.345 38.003 -26.453 1.00 66.56 123 HIS A O 1
ATOM 861 N N . GLY A 1 124 ? 26.320 38.292 -24.487 1.00 60.12 124 GLY A N 1
ATOM 862 C CA . GLY A 1 124 ? 26.862 39.618 -24.209 1.00 60.12 124 GLY A CA 1
ATOM 863 C C . GLY A 1 124 ? 28.204 39.532 -23.496 1.00 60.12 124 GLY A C 1
ATOM 864 O O . GLY A 1 124 ? 28.468 38.574 -22.770 1.00 60.12 124 GLY A O 1
ATOM 865 N N . VAL A 1 125 ? 29.041 40.551 -23.675 1.00 73.50 125 VAL A N 1
ATOM 866 C CA . VAL A 1 125 ? 30.401 40.590 -23.122 1.00 73.50 125 VAL A CA 1
ATOM 867 C C . VAL A 1 125 ? 30.586 41.854 -22.287 1.00 73.50 125 VAL A C 1
ATOM 869 O O . VAL A 1 125 ? 30.284 42.961 -22.730 1.00 73.50 125 VAL A O 1
ATOM 872 N N . GLY A 1 126 ? 31.090 41.687 -21.066 1.00 65.56 126 GLY A N 1
ATOM 873 C CA . GLY A 1 126 ? 31.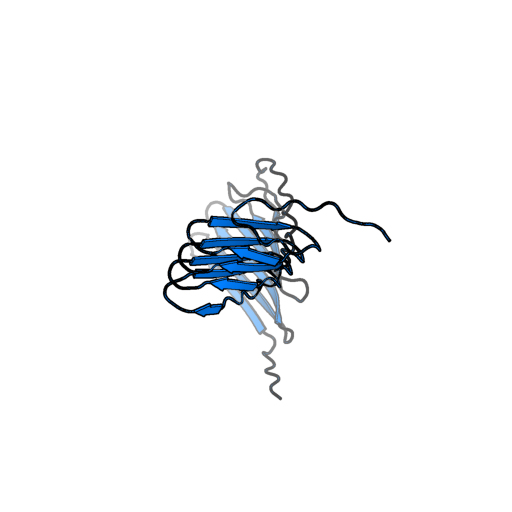555 42.785 -20.220 1.00 65.56 126 GLY A CA 1
ATOM 874 C C . GLY A 1 126 ? 33.081 42.861 -20.231 1.00 65.56 126 GLY A C 1
ATOM 875 O O . GLY A 1 126 ? 33.749 41.825 -20.152 1.00 65.56 126 GLY A O 1
ATOM 876 N N . VAL A 1 127 ? 33.636 44.073 -20.294 1.00 71.44 127 VAL A N 1
ATOM 877 C CA . VAL A 1 127 ? 35.077 44.331 -20.150 1.00 71.44 127 VAL A CA 1
ATOM 878 C C . VAL A 1 127 ? 35.298 45.507 -19.206 1.00 71.44 127 VAL A C 1
ATOM 880 O O . VAL A 1 127 ? 34.711 46.573 -19.391 1.00 71.44 127 VAL A O 1
ATOM 883 N N . ALA A 1 128 ? 36.159 45.333 -18.203 1.00 67.69 128 ALA A N 1
ATOM 884 C CA . ALA A 1 128 ? 36.435 46.369 -17.210 1.00 67.69 128 ALA A CA 1
ATOM 885 C C . ALA A 1 128 ? 37.935 46.575 -16.964 1.00 67.69 128 ALA A C 1
ATOM 887 O O . ALA A 1 128 ? 38.693 45.612 -16.819 1.00 67.69 128 ALA A O 1
ATOM 888 N N . GLY A 1 129 ? 38.338 47.845 -16.890 1.00 64.62 129 GLY A N 1
ATOM 889 C CA . GLY A 1 129 ? 39.637 48.298 -16.396 1.00 64.62 129 GLY A CA 1
ATOM 890 C C . GLY A 1 129 ? 39.696 48.397 -14.860 1.00 64.62 129 GLY A C 1
ATOM 891 O O . GLY A 1 129 ? 38.723 48.071 -14.175 1.00 64.62 129 GLY A O 1
ATOM 892 N N . PRO A 1 130 ? 40.812 48.881 -14.283 1.00 59.50 130 PRO A N 1
ATOM 893 C CA . PRO A 1 130 ? 40.999 48.957 -12.833 1.00 59.50 130 PRO A CA 1
ATOM 894 C C . PRO A 1 130 ? 39.935 49.834 -12.155 1.00 59.50 130 PRO A C 1
ATOM 896 O O . PRO A 1 130 ? 39.788 51.004 -12.500 1.00 59.50 130 PRO A O 1
ATOM 899 N N . LEU A 1 131 ? 39.214 49.284 -11.174 1.00 59.81 131 LEU A N 1
ATOM 900 C CA . LEU A 1 131 ? 38.108 49.926 -10.448 1.00 59.81 131 LEU A CA 1
ATOM 901 C C . LEU A 1 131 ? 36.904 50.331 -11.326 1.00 59.81 131 LEU A C 1
ATOM 903 O O . LEU A 1 131 ? 36.099 51.161 -10.909 1.00 59.81 131 LEU A O 1
ATOM 907 N N . GLY A 1 132 ? 36.778 49.775 -12.536 1.00 61.06 132 GLY A N 1
ATOM 908 C CA . GLY A 1 132 ? 35.621 49.958 -13.419 1.00 61.06 132 GLY A CA 1
ATOM 909 C C . GLY A 1 132 ? 34.643 48.777 -13.382 1.00 61.06 132 GLY A C 1
ATOM 910 O O . GLY A 1 132 ? 35.001 47.676 -12.947 1.00 61.06 132 GLY A O 1
ATOM 911 N N . TYR A 1 133 ? 33.417 48.999 -13.869 1.00 67.44 133 TYR A N 1
ATOM 912 C CA . TYR A 1 133 ? 32.379 47.967 -13.981 1.00 67.44 133 TYR A CA 1
ATOM 913 C C . TYR A 1 133 ? 31.736 47.931 -15.374 1.00 67.44 133 TYR A C 1
ATOM 915 O O . TYR A 1 133 ? 31.087 48.892 -15.794 1.00 67.44 133 TYR A O 1
ATOM 923 N N . GLY A 1 134 ? 31.912 46.819 -16.091 1.00 65.31 134 GLY A N 1
ATOM 924 C CA . GLY A 1 134 ? 31.402 46.629 -17.455 1.00 65.31 134 GLY A CA 1
ATOM 925 C C . GLY A 1 134 ? 30.384 45.493 -17.537 1.00 65.31 134 GLY A C 1
ATOM 926 O O . GLY A 1 134 ? 30.696 44.363 -17.159 1.00 65.31 134 GLY A O 1
ATOM 927 N N . VAL A 1 135 ? 29.181 45.764 -18.050 1.00 72.69 135 VAL A N 1
ATOM 928 C CA . VAL A 1 135 ? 28.108 44.764 -18.194 1.00 72.69 135 VAL A CA 1
ATOM 929 C C . VAL A 1 135 ? 27.606 44.681 -19.630 1.00 72.69 135 VAL A C 1
ATOM 931 O O . VAL A 1 135 ? 27.163 45.679 -20.193 1.00 72.69 135 VAL A O 1
ATOM 934 N N . GLY A 1 136 ? 27.614 43.478 -20.202 1.00 67.06 136 GLY A N 1
ATOM 935 C CA . GLY A 1 136 ? 26.979 43.176 -21.486 1.00 67.06 136 GLY A CA 1
ATOM 936 C C . GLY A 1 136 ? 25.760 42.270 -21.308 1.00 67.06 136 GLY A C 1
ATOM 937 O O . GLY A 1 136 ? 25.865 41.195 -20.720 1.00 67.06 136 GLY A O 1
ATOM 938 N N . LEU A 1 137 ? 24.602 42.680 -21.826 1.00 67.25 137 LEU A N 1
ATOM 939 C CA . LEU A 1 137 ? 23.339 41.933 -21.772 1.00 67.25 137 LEU A CA 1
ATOM 940 C C . LEU A 1 137 ? 22.832 41.648 -23.196 1.00 67.25 137 LEU A C 1
ATOM 942 O O . LEU A 1 137 ? 22.655 42.565 -24.002 1.00 67.25 137 LEU A O 1
ATOM 946 N N . GLY A 1 138 ? 22.556 40.383 -23.522 1.00 68.31 138 GLY A N 1
ATOM 947 C CA . GLY A 1 138 ? 22.041 39.986 -24.843 1.00 68.31 138 GLY A CA 1
ATOM 948 C C . GLY A 1 138 ? 23.150 39.630 -25.837 1.00 68.31 138 GLY A C 1
ATOM 949 O O . GLY A 1 138 ? 23.782 38.607 -25.646 1.00 68.31 138 GLY A O 1
ATOM 950 N N . HIS A 1 139 ? 23.353 40.415 -26.900 1.00 65.62 139 HIS A N 1
ATOM 951 C CA . HIS A 1 139 ? 24.529 40.389 -27.802 1.00 65.62 139 HIS A CA 1
ATOM 952 C C . HIS A 1 139 ? 25.414 41.647 -27.588 1.00 65.62 139 HIS A C 1
ATOM 954 O O . HIS A 1 139 ? 26.197 42.034 -28.453 1.00 65.62 139 HIS A O 1
ATOM 960 N N . GLY A 1 140 ? 25.218 42.353 -26.465 1.00 58.50 140 GLY A N 1
ATOM 961 C CA . GLY A 1 140 ? 25.747 43.696 -26.237 1.00 58.50 140 GLY A CA 1
ATOM 962 C C . GLY A 1 140 ? 27.135 43.663 -25.613 1.00 58.50 140 GLY A C 1
ATOM 963 O O . GLY A 1 140 ? 27.476 42.715 -24.899 1.00 58.50 140 GLY A O 1
ATOM 964 N N . LEU A 1 141 ? 27.916 44.716 -25.848 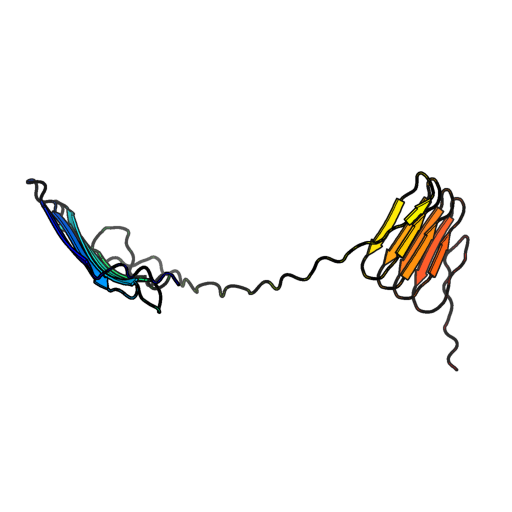1.00 64.75 141 LEU A N 1
ATOM 965 C CA . LEU A 1 141 ? 29.270 44.867 -25.315 1.00 64.75 141 LEU A CA 1
ATOM 966 C C . LEU A 1 141 ? 29.341 46.083 -24.386 1.00 64.75 141 LEU A C 1
ATOM 968 O O . LEU A 1 141 ? 29.129 47.218 -24.817 1.00 64.75 141 LEU A O 1
ATOM 972 N N . GLY A 1 142 ? 29.650 45.837 -23.113 1.00 58.56 142 GLY A N 1
ATOM 973 C CA . GLY A 1 142 ? 29.839 46.880 -22.107 1.00 58.56 142 GLY A CA 1
ATOM 974 C C . GLY A 1 142 ? 31.297 47.034 -21.704 1.00 58.56 142 GLY A C 1
ATOM 975 O O . GLY A 1 142 ? 31.839 46.151 -21.043 1.00 58.56 142 GLY A O 1
ATOM 976 N N . VAL A 1 143 ? 31.926 48.153 -22.076 1.00 64.94 143 VAL A N 1
ATOM 977 C CA . VAL A 1 143 ? 33.329 48.453 -21.753 1.00 64.94 143 VAL A CA 1
ATOM 978 C C . VAL A 1 143 ? 33.420 49.617 -20.769 1.00 64.94 143 VAL A C 1
ATOM 980 O O . VAL A 1 143 ? 32.911 50.708 -21.031 1.00 64.94 143 VAL A O 1
ATOM 983 N N . ALA A 1 144 ? 34.116 49.399 -19.656 1.00 66.00 144 ALA A N 1
ATOM 984 C CA . ALA A 1 144 ? 34.396 50.423 -18.658 1.00 66.00 144 ALA A CA 1
ATOM 985 C C . ALA A 1 144 ? 35.906 50.621 -18.463 1.00 66.00 144 ALA A C 1
ATOM 987 O O . ALA A 1 144 ? 36.640 49.677 -18.173 1.00 66.00 144 ALA A O 1
ATOM 988 N N . GLY A 1 145 ? 36.370 51.860 -18.606 1.00 61.25 145 GLY A N 1
ATOM 989 C CA . GLY A 1 145 ? 37.708 52.302 -18.221 1.00 61.25 145 GLY A CA 1
ATOM 990 C C . GLY A 1 145 ? 37.845 52.501 -16.703 1.00 61.25 145 GLY A C 1
ATOM 991 O O . GLY A 1 145 ? 36.924 52.178 -15.948 1.00 61.25 145 GLY A O 1
ATOM 992 N N . PRO A 1 146 ? 38.982 53.044 -16.229 1.00 56.56 146 PRO A N 1
ATOM 993 C CA . PRO A 1 146 ? 39.217 53.238 -14.803 1.00 56.56 146 PRO A CA 1
ATOM 994 C C . PRO A 1 146 ? 38.146 54.127 -14.161 1.00 56.56 146 PRO A C 1
ATOM 996 O O . PRO A 1 146 ? 37.886 55.222 -14.665 1.00 56.56 146 PRO A O 1
ATOM 999 N N . LEU A 1 147 ? 37.552 53.653 -13.058 1.00 56.91 147 LEU A N 1
ATOM 1000 C CA . LEU A 1 147 ? 36.482 54.317 -12.290 1.00 56.91 147 LEU A CA 1
ATOM 1001 C C . LEU A 1 147 ? 35.139 54.526 -13.029 1.00 56.91 147 LEU A C 1
ATOM 1003 O O . LEU A 1 147 ? 34.291 55.264 -12.526 1.00 56.91 147 LEU A O 1
ATOM 1007 N N . GLY A 1 148 ? 34.933 53.891 -14.190 1.00 57.41 148 GLY A N 1
ATOM 1008 C CA . GLY A 1 148 ? 33.724 54.051 -15.012 1.00 57.41 148 GLY A CA 1
ATOM 1009 C C . GLY A 1 148 ? 32.709 52.915 -14.888 1.00 57.41 148 GLY A C 1
ATOM 1010 O O . GLY A 1 148 ? 33.049 51.802 -14.479 1.00 57.41 148 GLY A O 1
ATOM 1011 N N . TYR A 1 149 ? 31.463 53.185 -15.293 1.00 58.91 149 TYR A N 1
ATOM 1012 C CA . TYR A 1 149 ? 30.375 52.200 -15.334 1.00 58.91 149 TYR A CA 1
ATOM 1013 C C . TYR A 1 149 ? 29.713 52.164 -16.720 1.00 58.91 149 TYR A C 1
ATOM 1015 O O . TYR A 1 149 ? 29.143 53.163 -17.169 1.00 58.91 149 TYR A O 1
ATOM 1023 N N . GLY A 1 150 ? 29.776 51.019 -17.403 1.00 60.97 150 GLY A N 1
ATOM 1024 C CA . GLY A 1 150 ? 29.224 50.840 -18.751 1.00 60.97 150 GLY A CA 1
ATOM 1025 C C . GLY A 1 150 ? 28.277 49.645 -18.842 1.00 60.97 150 GLY A C 1
ATOM 1026 O O . GLY A 1 150 ? 28.672 48.532 -18.498 1.00 60.97 150 GLY A O 1
ATOM 1027 N N . VAL A 1 151 ? 27.051 49.857 -19.339 1.00 65.06 151 VAL A N 1
ATOM 1028 C CA . VAL A 1 151 ? 26.073 48.782 -19.603 1.00 65.06 151 VAL A CA 1
ATOM 1029 C C . VAL A 1 151 ? 25.596 48.785 -21.056 1.00 65.06 151 VAL A C 1
ATOM 1031 O O . VAL A 1 151 ? 24.968 49.740 -21.517 1.00 65.06 151 VAL A O 1
ATOM 1034 N N . GLY A 1 152 ? 25.868 47.698 -21.778 1.00 60.69 152 GLY A N 1
ATOM 1035 C CA . GLY A 1 152 ? 25.415 47.484 -23.153 1.00 60.69 152 GLY A CA 1
ATOM 1036 C C . GLY A 1 152 ? 24.253 46.494 -23.214 1.00 60.69 152 GLY A C 1
ATOM 1037 O O . GLY A 1 152 ? 24.351 45.395 -22.668 1.00 60.69 152 GLY A O 1
ATOM 1038 N N . PHE A 1 153 ? 23.168 46.854 -23.902 1.00 61.03 153 PHE A N 1
ATOM 1039 C CA . PHE A 1 153 ? 21.998 45.997 -24.122 1.00 61.03 153 PHE A CA 1
ATOM 1040 C C . PHE A 1 153 ? 21.790 45.684 -25.614 1.00 61.03 153 PHE A C 1
ATOM 1042 O O . PHE A 1 153 ? 21.902 46.557 -26.480 1.00 61.03 153 PHE A O 1
ATOM 1049 N N . GLY A 1 154 ? 21.374 44.457 -25.931 1.00 63.66 154 GLY A N 1
ATOM 1050 C CA . GLY A 1 154 ? 20.955 44.089 -27.292 1.00 63.66 154 GLY A CA 1
ATOM 1051 C C . GLY A 1 154 ? 22.150 43.877 -28.218 1.00 63.66 154 GLY A C 1
ATOM 1052 O O . GLY A 1 154 ? 22.972 43.050 -27.889 1.00 63.66 154 GLY A O 1
ATOM 1053 N N . HIS A 1 155 ? 22.254 44.579 -29.352 1.00 57.28 155 HIS A N 1
ATOM 1054 C CA . HIS A 1 155 ? 23.480 44.644 -30.181 1.00 57.28 155 HIS A CA 1
ATOM 1055 C C . HIS A 1 155 ? 24.319 45.908 -29.876 1.00 57.28 155 HIS A C 1
ATOM 1057 O O . HIS A 1 155 ? 25.198 46.281 -30.649 1.00 57.28 155 HIS A O 1
ATOM 1063 N N . GLY A 1 156 ? 24.011 46.606 -28.778 1.00 56.50 156 GLY A N 1
ATOM 1064 C CA . GLY A 1 156 ? 24.604 47.898 -28.447 1.00 56.50 156 GLY A CA 1
ATOM 1065 C C . GLY A 1 156 ? 25.994 47.790 -27.829 1.00 56.50 156 GLY A C 1
ATOM 1066 O O . GLY A 1 156 ? 26.258 46.916 -27.000 1.00 56.50 156 GLY A O 1
ATOM 1067 N N . LEU A 1 157 ? 26.858 48.733 -28.207 1.00 59.47 157 LEU A N 1
ATOM 1068 C CA . LEU A 1 157 ? 28.163 48.976 -27.598 1.00 59.47 157 LEU A CA 1
ATOM 1069 C C . LEU A 1 157 ? 28.085 50.217 -26.709 1.00 59.47 157 LEU A C 1
ATOM 1071 O O . LEU A 1 157 ? 27.657 51.279 -27.172 1.00 59.47 157 LEU A O 1
ATOM 1075 N N . CYS A 1 158 ? 28.568 50.103 -25.474 1.00 52.69 158 CYS A N 1
ATOM 1076 C CA . CYS A 1 158 ? 28.862 51.260 -24.637 1.00 52.69 158 CYS A CA 1
ATOM 1077 C C . CYS A 1 158 ? 30.327 51.265 -24.190 1.00 52.69 158 CYS A C 1
ATOM 1079 O O . CYS A 1 158 ? 30.872 50.235 -23.783 1.00 52.69 158 CYS A O 1
ATOM 1081 N N . VAL A 1 159 ? 30.945 52.447 -24.215 1.00 60.81 159 VAL A N 1
ATOM 1082 C CA . VAL A 1 159 ? 32.285 52.685 -23.666 1.00 60.81 159 VAL A CA 1
ATOM 1083 C C . VAL A 1 159 ? 32.205 53.863 -22.700 1.00 60.81 159 VAL A C 1
ATOM 1085 O O . VAL A 1 159 ? 31.889 54.977 -23.116 1.00 60.81 159 VAL A O 1
ATOM 1088 N N . ALA A 1 160 ? 32.481 53.618 -21.420 1.00 57.53 160 ALA A N 1
ATOM 1089 C CA . ALA A 1 160 ? 32.528 54.646 -20.378 1.00 57.53 160 ALA A CA 1
ATOM 1090 C C . ALA A 1 160 ? 33.948 54.748 -19.802 1.00 57.53 160 ALA A C 1
ATOM 1092 O O . ALA A 1 160 ? 34.565 53.726 -19.522 1.00 57.53 160 ALA A O 1
ATOM 1093 N N . GLY A 1 161 ? 34.479 55.959 -19.609 1.00 55.06 161 GLY A N 1
ATOM 1094 C CA . GLY A 1 161 ? 35.797 56.192 -19.001 1.00 55.06 161 GLY A CA 1
ATOM 1095 C C . GLY A 1 161 ? 35.760 57.305 -17.949 1.00 55.06 161 GLY A C 1
ATOM 1096 O O . GLY A 1 161 ? 34.950 58.223 -18.058 1.00 55.06 161 GLY A O 1
ATOM 1097 N N . GLY A 1 162 ? 36.627 57.239 -16.931 1.00 53.34 162 GLY A N 1
ATOM 1098 C CA . GLY A 1 162 ? 36.589 58.154 -15.778 1.00 53.34 162 GLY A CA 1
ATOM 1099 C C . GLY A 1 162 ? 35.347 57.937 -14.900 1.00 53.34 162 GLY A C 1
ATOM 1100 O O . GLY A 1 162 ? 34.696 56.913 -15.034 1.00 53.34 162 GLY A O 1
ATOM 1101 N N . LEU A 1 163 ? 34.970 58.904 -14.049 1.00 50.97 163 LEU A N 1
ATOM 1102 C CA . LEU A 1 163 ? 33.795 58.848 -13.139 1.00 50.97 163 LEU A CA 1
ATOM 1103 C C . LEU A 1 163 ? 32.411 58.830 -13.852 1.00 50.97 163 LEU A C 1
ATOM 1105 O O . LEU A 1 163 ? 31.400 59.220 -13.268 1.00 50.97 163 LEU A O 1
ATOM 1109 N N . GLY A 1 164 ? 32.353 58.458 -15.132 1.00 52.03 164 GLY A N 1
ATOM 1110 C CA . GLY A 1 164 ? 31.159 58.529 -15.975 1.00 52.03 164 GLY A CA 1
ATOM 1111 C C . GLY A 1 164 ? 30.311 57.251 -15.991 1.00 52.03 164 GLY A C 1
ATOM 1112 O O . GLY A 1 164 ? 30.815 56.144 -15.793 1.00 52.03 164 GLY A O 1
ATOM 1113 N N . TYR A 1 165 ? 29.022 57.422 -16.310 1.00 52.06 165 TYR A N 1
ATOM 1114 C CA . TYR A 1 165 ? 28.042 56.348 -16.515 1.00 52.06 165 TYR A CA 1
ATOM 1115 C C . TYR A 1 165 ? 27.549 56.345 -17.967 1.00 52.06 165 TYR A C 1
ATOM 1117 O O . TYR A 1 165 ? 27.127 57.385 -18.478 1.00 52.06 165 TYR A O 1
ATOM 1125 N N . GLY A 1 166 ? 27.573 55.181 -18.623 1.00 57.06 166 GLY A N 1
ATOM 1126 C CA . GLY A 1 166 ? 27.113 55.010 -20.004 1.00 57.06 166 GLY A CA 1
ATOM 1127 C C . GLY A 1 166 ? 26.168 53.820 -20.172 1.00 57.06 166 GLY A C 1
ATOM 1128 O O . GLY A 1 166 ? 26.434 52.735 -19.658 1.00 57.06 166 GLY A O 1
ATOM 1129 N N . VAL A 1 167 ? 25.081 54.016 -20.925 1.00 55.72 167 VAL A N 1
ATOM 1130 C CA . VAL A 1 167 ? 24.135 52.955 -21.307 1.00 55.72 167 VAL A CA 1
ATOM 1131 C C . VAL A 1 167 ? 23.971 52.951 -22.826 1.00 55.72 167 VAL A C 1
ATOM 1133 O O . VAL A 1 167 ? 23.610 53.977 -23.400 1.00 55.72 167 VAL A O 1
ATOM 1136 N N . GLY A 1 168 ? 24.247 51.816 -23.473 1.00 57.03 168 GLY A N 1
ATOM 1137 C CA . GLY A 1 168 ? 24.078 51.623 -24.920 1.00 57.03 168 GLY A CA 1
ATOM 1138 C C . GLY A 1 168 ? 22.893 50.706 -25.232 1.00 57.03 168 GLY A C 1
ATOM 1139 O O . GLY A 1 168 ? 22.787 49.630 -24.643 1.00 57.03 168 GLY A O 1
ATOM 1140 N N . LEU A 1 169 ? 22.011 51.109 -26.156 1.00 53.44 169 LEU A N 1
ATOM 1141 C CA . LEU A 1 169 ? 20.799 50.362 -26.524 1.00 53.44 169 LEU A CA 1
ATOM 1142 C C . LEU A 1 169 ? 20.664 50.237 -28.057 1.00 53.44 169 LEU A C 1
ATOM 1144 O O . LEU A 1 169 ? 20.631 51.246 -28.755 1.00 53.44 169 LEU A O 1
ATOM 1148 N N . GLY A 1 170 ? 20.508 49.014 -28.579 1.00 48.97 170 GLY A N 1
ATOM 1149 C CA . GLY A 1 170 ? 20.198 48.768 -30.002 1.00 48.97 170 GLY A CA 1
ATOM 1150 C C . GLY A 1 170 ? 21.398 48.838 -30.963 1.00 48.97 170 GLY A C 1
ATOM 1151 O O . GLY A 1 170 ? 22.540 48.858 -30.528 1.00 48.97 170 GLY A O 1
ATOM 1152 N N . ALA A 1 171 ? 21.144 48.830 -32.280 1.00 46.84 171 ALA A N 1
ATOM 1153 C CA . ALA A 1 171 ? 22.177 48.763 -33.329 1.00 46.84 171 ALA A CA 1
ATOM 1154 C C . ALA A 1 171 ? 23.061 50.022 -33.585 1.00 46.84 171 ALA A C 1
ATOM 1156 O O . ALA A 1 171 ? 23.865 49.961 -34.516 1.00 46.84 171 ALA A O 1
ATOM 1157 N N . PRO A 1 172 ? 22.996 51.145 -32.834 1.00 47.78 172 PRO A N 1
ATOM 1158 C CA . PRO A 1 172 ? 24.032 52.179 -32.900 1.00 47.78 172 PRO A CA 1
ATOM 1159 C C . PRO A 1 172 ? 24.975 52.179 -31.678 1.00 47.78 172 PRO A C 1
ATOM 1161 O O . PRO A 1 172 ? 24.569 51.969 -30.537 1.00 47.78 172 PRO A O 1
ATOM 1164 N N . SER A 1 173 ? 26.259 52.457 -31.918 1.00 47.97 173 SER A N 1
ATOM 1165 C CA . SER A 1 173 ? 27.313 52.601 -30.903 1.00 47.97 173 SER A CA 1
ATOM 1166 C C . SER A 1 173 ? 27.216 53.940 -30.160 1.00 47.97 173 SER A C 1
ATOM 1168 O O . SER A 1 173 ? 27.229 54.993 -30.800 1.00 47.97 173 SER A O 1
ATOM 1170 N N . GLY A 1 174 ? 27.174 53.915 -28.823 1.00 46.59 174 GLY A N 1
ATOM 1171 C CA . GLY A 1 174 ? 27.203 55.114 -27.978 1.00 46.59 174 GLY A CA 1
ATOM 1172 C C . GLY A 1 174 ? 28.562 55.301 -27.298 1.00 46.59 174 GLY A C 1
ATOM 1173 O O . GLY A 1 174 ? 28.981 54.456 -26.508 1.00 46.59 174 GLY A O 1
ATOM 1174 N N . VAL A 1 175 ? 29.239 56.420 -27.569 1.00 45.59 175 VAL A N 1
ATOM 1175 C CA . VAL A 1 175 ? 30.407 56.887 -26.800 1.00 45.59 175 VAL A CA 1
ATOM 1176 C C . VAL A 1 175 ? 30.015 58.205 -26.147 1.00 45.59 175 VAL A C 1
ATOM 1178 O O . VAL A 1 175 ? 29.639 59.143 -26.845 1.00 45.59 175 VAL A O 1
ATOM 1181 N N . GLY A 1 176 ? 30.079 58.293 -24.820 1.00 39.75 176 GLY A N 1
ATOM 1182 C CA . GLY A 1 176 ? 29.749 59.537 -24.133 1.00 39.75 176 GLY A CA 1
ATOM 1183 C C . GLY A 1 176 ? 30.193 59.576 -22.676 1.00 39.75 176 GLY A C 1
ATOM 1184 O O . GLY A 1 176 ? 30.157 58.569 -21.976 1.00 39.75 176 GLY A O 1
ATOM 1185 N N . TYR A 1 177 ? 3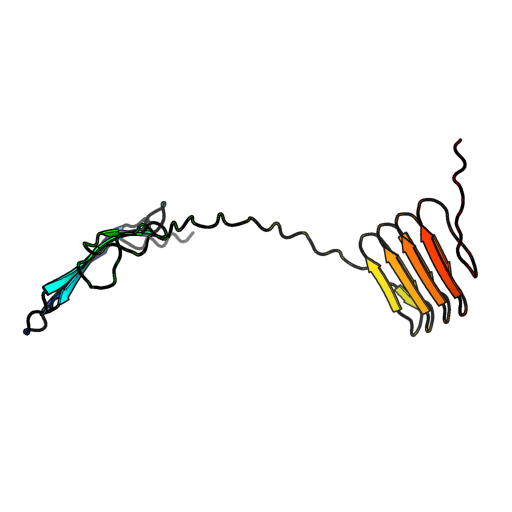0.523 60.782 -22.208 1.00 41.44 177 TYR A N 1
ATOM 1186 C CA . TYR A 1 177 ? 30.520 61.167 -20.788 1.00 41.44 177 TYR A CA 1
ATOM 1187 C C . TYR A 1 177 ? 29.081 61.496 -20.294 1.00 41.44 177 TYR A C 1
ATOM 1189 O O . TYR A 1 177 ? 28.895 62.302 -19.388 1.00 41.44 177 TYR A O 1
ATOM 1197 N N . GLY A 1 178 ? 28.049 60.896 -20.908 1.00 39.91 178 GLY A N 1
ATOM 1198 C CA . GLY A 1 178 ? 26.616 61.108 -20.653 1.00 39.91 178 GLY A CA 1
ATOM 1199 C C . GLY A 1 178 ? 25.721 60.351 -21.658 1.00 39.91 178 GLY A C 1
ATOM 1200 O O . GLY A 1 178 ? 26.215 59.901 -22.692 1.00 39.91 178 GLY A O 1
ATOM 1201 N N . LEU A 1 179 ? 24.423 60.190 -21.336 1.00 39.66 179 LEU A N 1
ATOM 1202 C CA . LEU A 1 179 ? 23.405 59.401 -22.070 1.00 39.66 179 LEU A CA 1
ATOM 1203 C C . LEU A 1 179 ? 23.370 59.687 -23.587 1.00 39.66 179 LEU A C 1
ATOM 1205 O O . LEU A 1 179 ? 22.964 60.767 -24.010 1.00 39.66 179 LEU A O 1
ATOM 1209 N N . GLY A 1 180 ? 23.722 58.693 -24.409 1.00 40.00 180 GLY A N 1
ATOM 1210 C CA . GLY A 1 180 ? 23.593 58.756 -25.866 1.00 40.00 180 GLY A CA 1
ATOM 1211 C C . GLY A 1 180 ? 22.294 58.109 -26.357 1.00 40.00 180 GLY A C 1
ATOM 1212 O O . GLY A 1 180 ? 22.178 56.888 -26.341 1.00 40.00 180 GLY A O 1
ATOM 1213 N N . LEU A 1 181 ? 21.334 58.908 -26.831 1.00 38.12 181 LEU A N 1
ATOM 1214 C CA . LEU A 1 181 ? 20.229 58.446 -27.685 1.00 38.12 181 LEU A CA 1
ATOM 1215 C C . LEU A 1 181 ? 20.511 58.905 -29.123 1.00 38.12 181 LEU A C 1
ATOM 1217 O O . LEU A 1 181 ? 20.569 60.109 -29.367 1.00 38.12 181 LEU A O 1
ATOM 1221 N N . SER A 1 182 ? 20.637 57.991 -30.090 1.00 36.72 182 SER A N 1
ATOM 1222 C CA . SER A 1 182 ? 20.668 58.344 -31.519 1.00 36.72 182 SER A CA 1
ATOM 1223 C C . SER A 1 182 ? 19.407 57.848 -32.240 1.00 36.72 182 SER A C 1
ATOM 1225 O O . SER A 1 182 ? 18.936 56.732 -32.024 1.00 36.72 182 SER A O 1
ATOM 1227 N N . LYS A 1 183 ? 18.817 58.715 -33.077 1.00 32.94 183 LYS A N 1
ATOM 1228 C CA . LYS A 1 183 ? 17.698 58.385 -33.976 1.00 32.94 183 LYS A CA 1
ATOM 1229 C C . LYS A 1 183 ? 18.234 57.629 -35.195 1.00 32.94 183 LYS A C 1
ATOM 1231 O O . LYS A 1 183 ? 19.222 58.055 -35.785 1.00 32.94 183 LYS A O 1
ATOM 1236 N N . GLY A 1 184 ? 17.565 56.539 -35.572 1.00 31.42 184 GLY A N 1
ATOM 1237 C CA . GLY A 1 184 ? 17.909 55.737 -36.746 1.00 31.42 184 GLY A CA 1
ATOM 1238 C C . GLY A 1 184 ? 17.714 56.506 -38.054 1.00 31.42 184 GLY A C 1
ATOM 1239 O O . GLY A 1 184 ? 16.669 57.122 -38.259 1.00 31.42 184 GLY A O 1
ATOM 1240 N N . LEU A 1 185 ? 18.713 56.448 -38.937 1.00 27.03 185 LEU A N 1
ATOM 1241 C CA . LEU A 1 185 ? 18.558 56.824 -40.338 1.00 27.03 185 LEU A CA 1
ATOM 1242 C C . LEU A 1 185 ? 18.178 55.562 -41.117 1.00 27.03 185 LEU A C 1
ATOM 1244 O O . LEU A 1 185 ? 18.992 54.660 -41.296 1.00 27.03 185 LEU A O 1
ATOM 1248 N N . ILE A 1 186 ? 16.913 55.503 -41.522 1.00 32.31 186 ILE A N 1
ATOM 1249 C CA . ILE A 1 186 ? 16.433 54.624 -42.589 1.00 32.31 186 ILE A CA 1
ATOM 1250 C C . ILE A 1 186 ? 17.138 55.022 -43.894 1.00 32.31 186 ILE A C 1
ATOM 1252 O O . ILE A 1 186 ? 17.112 56.196 -44.264 1.00 32.31 186 ILE A O 1
ATOM 1256 N N . HIS A 1 187 ? 17.771 54.058 -44.559 1.00 35.03 187 HIS A N 1
ATOM 1257 C CA . HIS A 1 187 ? 17.976 54.089 -46.007 1.00 35.03 187 HIS A CA 1
ATOM 1258 C C . HIS A 1 187 ? 16.947 53.154 -46.637 1.00 35.03 187 HIS A C 1
ATOM 1260 O O . HIS A 1 187 ? 16.751 52.055 -46.066 1.00 35.03 187 HIS A O 1
#

Foldseek 3Di:
DDDPQPAKDWDKDKDDPVLGWIWIKIKIAHSQRKMWIKIKTADNVGWIKIKTWIADPVGIAIEIETADPPFAQDCPPRYGYHYPDHDDDDPPPPPDPPPDDDDDAADWDEEEAACEEFTEDACFYFYEYHCEYFYTYAVFYGYEYHCEYTYTYHPEYEYTYDVAYEYTYPDDYDYDSDYDDDDDDDD

Secondary structure (DSSP, 8-state):
--------EEEEEEEE-SSS-EEEEEEEE-TTS-EEEEEEEE-TTS-EEEEEEEEETTEEEEEEEE--TT-B-B-GGGEEEE-SBPPP----PPPP------PPPPPPEEEESSS-EEEEEES-EEEE-TT-EEEEEET-EEEE-TT-EEEEEET-EEEE-SS-EEEEESSS-EE-SS---------

InterPro domains:
  IPR000618 Insect cuticle protein [PF00379] (7-70)
  IPR000618 Insect cuticle protein [PR00947] (7-18)
  IPR000618 Insect cuticle protein [PR00947] (35-46)
  IPR000618 Insect cuticle protein [PR00947] (46-57)
  IPR000618 Insect cuticle protein [PS51155] (6-72)
  IPR031311 Chitin-binding type R&R consensus [PS00233] (37-62)
  IPR050468 Larval/pupal cuticle protein [PTHR10380] (7-125)

Organism: NCBI:txid280406

pLDDT: mean 70.54, std 21.99, range [27.03, 98.5]

Sequence (187 aa):
MIAMAFGNYAFNYGIKDGLGATNSRAEVGDAHANKKGTYTIADIDGRARRVDYVADGHGFRATVKTNEPGTAASAPAAALIASPYAGPVANHEAPAAAVVGHAAAPVAYGGVIGNGAALGLGHGVGVAGPLGYGVGLGHGLGVAGPLGYGVGFGHGLCVAGGLGYGVGLGAPSGVGYGLGLSKGLIH

Radius of gyration: 35.22 Å; chains: 1; bounding box: 61×80×68 Å